Protein AF-A0A846ND91-F1 (afdb_monomer)

Sequence (205 aa):
MNRPYKSYRRNRNNRLLIVFLLQVLLISLSSFGYAQYSNTVTAVATLENAVEDMHITAYEVVYYNGDGTLAISIAADEKSVDIEDTHLFPGWELKLVMEIHNAGTAPLWLWSEIMHNGVPILETDLLTLFRIDYTDGLYNDPGPDEEWFTGDDDPFELSLQLFPNDHVYKLEHLIFDAQGFPELQGQSFTFQVIIHGSATTPGGP

Radius of gyration: 24.08 Å; Cα contacts (8 Å, |Δi|>4): 414; chains: 1; bounding box: 50×47×92 Å

Foldseek 3Di:
DDDDDPPPPPPPVVVVVCVVVVVVVVVVVCQVVLLVVQWFQWEWAWAAEPDLQKFFPDKDWQDWDDPPQWDWDQDPSRGIITTTDGRDTAFTKTKMKIKMWRQDQAWKQKDKFKFFPNHTDDLVCCCVPQVKNKDKFKAQACADVRHHPDPGGHGDPSVDTQHNGGMIMMIIMITRNCPPPCVNGNHYGYMYMYMYIDSDDPPDD

Mean predicted aligned error: 11.75 Å

Nearest PDB structures (foldseek):
  8weo-assembly2_D  TM=4.565E-01  e=2.581E+00  Vicugna pacos
  6e5g-assembly1_B  TM=4.206E-01  e=1.274E+00  Homo sapiens
  7li5-assembly1_A  TM=4.367E-01  e=1.709E+00  Homo sapiens
  7cmm-assembly3_C  TM=3.816E-01  e=1.923E+00  Homo sapiens
  6c68-assembly2_C  TM=2.273E-01  e=1.132E+00  Mus musculus

Structure (mmCIF, N/CA/C/O backbone):
data_AF-A0A846ND91-F1
#
_entry.id   AF-A0A846ND91-F1
#
loop_
_atom_site.group_PDB
_atom_site.id
_atom_site.type_symbol
_atom_site.label_atom_id
_atom_site.label_alt_id
_atom_site.label_comp_id
_atom_site.label_asym_id
_atom_site.label_entity_id
_atom_site.label_seq_id
_atom_site.pdbx_PDB_ins_code
_atom_site.Cartn_x
_atom_site.Cartn_y
_atom_site.Cartn_z
_atom_site.occupancy
_atom_site.B_iso_or_equiv
_atom_site.auth_seq_id
_atom_site.auth_comp_id
_atom_site.auth_asym_id
_atom_site.auth_atom_id
_atom_site.pdbx_PDB_model_num
ATOM 1 N N . MET A 1 1 ? -30.474 -28.637 72.714 1.00 44.16 1 MET A N 1
ATOM 2 C CA . MET A 1 1 ? -29.974 -29.123 71.406 1.00 44.16 1 MET A CA 1
ATOM 3 C C . MET A 1 1 ? -29.673 -27.914 70.529 1.00 44.16 1 MET A C 1
ATOM 5 O O . MET A 1 1 ? -30.602 -27.298 70.026 1.00 44.16 1 MET A O 1
ATOM 9 N N . ASN A 1 2 ? -28.398 -27.538 70.398 1.00 43.78 2 ASN A N 1
ATOM 10 C CA . ASN A 1 2 ? -27.969 -26.398 69.582 1.00 43.78 2 ASN A CA 1
ATOM 11 C C . ASN A 1 2 ? -27.749 -26.860 68.137 1.00 43.78 2 ASN A C 1
ATOM 13 O O . ASN A 1 2 ? -26.886 -27.699 67.885 1.00 43.78 2 ASN A O 1
ATOM 17 N N . ARG A 1 3 ? -28.535 -26.337 67.189 1.00 46.62 3 ARG A N 1
ATOM 18 C CA . ARG A 1 3 ? -28.295 -26.546 65.754 1.00 46.62 3 ARG A CA 1
ATOM 19 C C . ARG A 1 3 ? -27.175 -25.605 65.289 1.00 46.62 3 ARG A C 1
ATOM 21 O O . ARG A 1 3 ? -27.274 -24.408 65.556 1.00 46.62 3 ARG A O 1
ATOM 28 N N . PRO A 1 4 ? -26.139 -26.091 64.585 1.00 54.62 4 PRO A N 1
ATOM 29 C CA . PRO A 1 4 ? -25.109 -25.219 64.040 1.00 54.62 4 PRO A CA 1
ATOM 30 C C . PRO A 1 4 ? -25.668 -24.426 62.853 1.00 54.62 4 PRO A C 1
ATOM 32 O O . PRO A 1 4 ? -26.226 -24.987 61.908 1.00 54.62 4 PRO A O 1
ATOM 35 N N . TYR A 1 5 ? -25.516 -23.104 62.911 1.00 55.19 5 TYR A N 1
ATOM 36 C CA . TYR A 1 5 ? -25.858 -22.187 61.830 1.00 55.19 5 TYR A CA 1
ATOM 37 C C . TYR A 1 5 ? -24.835 -22.367 60.698 1.00 55.19 5 TYR A C 1
ATOM 39 O O . TYR A 1 5 ? -23.659 -22.033 60.855 1.00 55.19 5 TYR A O 1
ATOM 47 N N . LYS A 1 6 ? -25.252 -22.933 59.556 1.00 52.25 6 LYS A N 1
ATOM 48 C CA . LYS A 1 6 ? -24.416 -22.994 58.347 1.00 52.25 6 LYS A CA 1
ATOM 49 C C . LYS A 1 6 ? -24.219 -21.568 57.826 1.00 52.25 6 LYS A C 1
ATOM 51 O O . LYS A 1 6 ? -25.088 -21.016 57.158 1.00 52.25 6 LYS A O 1
ATOM 56 N N . SER A 1 7 ? -23.070 -20.979 58.142 1.00 51.84 7 SER A N 1
ATOM 57 C CA . SER A 1 7 ? -22.591 -19.746 57.521 1.00 51.84 7 SER A CA 1
ATOM 58 C C . SER A 1 7 ? -22.387 -19.993 56.026 1.00 51.84 7 SER A C 1
ATOM 60 O O . SER A 1 7 ? -21.447 -20.668 55.606 1.00 51.84 7 SER A O 1
ATOM 62 N N . TYR A 1 8 ? -23.309 -19.480 55.216 1.00 51.19 8 TYR A N 1
ATOM 63 C CA . TYR A 1 8 ? -23.160 -19.417 53.769 1.00 51.19 8 TYR A CA 1
ATOM 64 C C . TYR A 1 8 ? -22.050 -18.395 53.480 1.00 51.19 8 TYR A C 1
ATOM 66 O O . TYR A 1 8 ? -22.294 -17.186 53.474 1.00 51.19 8 TYR A O 1
ATOM 74 N N . ARG A 1 9 ? -20.808 -18.861 53.281 1.00 50.75 9 ARG A N 1
ATOM 75 C CA . ARG A 1 9 ? -19.727 -18.041 52.713 1.00 50.75 9 ARG A CA 1
ATOM 76 C C . ARG A 1 9 ? -20.177 -17.611 51.315 1.00 50.75 9 ARG A C 1
ATOM 78 O O . ARG A 1 9 ? -20.005 -18.331 50.340 1.00 50.75 9 ARG A O 1
ATOM 85 N N . ARG A 1 10 ? -20.829 -16.450 51.224 1.00 53.44 10 ARG A N 1
ATOM 86 C CA . ARG A 1 10 ? -21.158 -15.795 49.955 1.00 53.44 10 ARG A CA 1
ATOM 87 C C . ARG A 1 10 ? -19.851 -15.603 49.186 1.00 53.44 10 ARG A C 1
ATOM 89 O O . ARG A 1 10 ? -18.976 -14.881 49.659 1.00 53.44 10 ARG A O 1
ATOM 96 N N . ASN A 1 11 ? -19.741 -16.245 48.022 1.00 57.91 11 ASN A N 1
ATOM 97 C CA . ASN A 1 11 ? -18.617 -16.142 47.088 1.00 57.91 11 ASN A CA 1
ATOM 98 C C . ASN A 1 11 ? -18.445 -14.696 46.602 1.00 57.91 11 ASN A C 1
ATOM 100 O O . ASN A 1 11 ? -18.936 -14.306 45.543 1.00 57.91 11 ASN A O 1
ATOM 104 N N . ARG A 1 12 ? -17.760 -13.882 47.407 1.00 55.91 12 ARG A N 1
ATOM 105 C CA . ARG A 1 12 ? -17.391 -12.497 47.094 1.00 55.91 12 ARG A CA 1
ATOM 106 C C . ARG A 1 12 ? -16.521 -12.434 45.832 1.00 55.91 12 ARG A C 1
ATOM 108 O O . ARG A 1 12 ? -16.709 -11.531 45.025 1.00 55.91 12 ARG A O 1
ATOM 115 N N . ASN A 1 13 ? -15.678 -13.448 45.623 1.00 60.06 13 ASN A N 1
ATOM 116 C CA . ASN A 1 13 ? -14.808 -13.561 44.452 1.00 60.06 13 ASN A CA 1
ATOM 117 C C . ASN A 1 13 ? -15.600 -13.734 43.149 1.00 60.06 13 ASN A C 1
ATOM 119 O O . ASN A 1 13 ? -15.315 -13.032 42.189 1.00 60.06 13 ASN A O 1
ATOM 123 N N . ASN A 1 14 ? -16.655 -14.560 43.124 1.00 57.91 14 ASN A N 1
ATOM 124 C CA . ASN A 1 14 ? -17.474 -14.724 41.913 1.00 57.91 14 ASN A CA 1
ATOM 125 C C . ASN A 1 14 ? -18.198 -13.430 41.528 1.00 57.91 14 ASN A C 1
ATOM 127 O O . ASN A 1 14 ? -18.355 -13.148 40.349 1.00 57.91 14 ASN A O 1
ATOM 131 N N . ARG A 1 15 ? -18.627 -12.622 42.507 1.00 57.88 15 ARG A N 1
ATOM 132 C CA . ARG A 1 15 ? -19.272 -11.331 42.223 1.00 57.88 15 ARG A CA 1
ATOM 133 C C . ARG A 1 15 ? -18.298 -10.313 41.641 1.00 57.88 15 ARG A C 1
ATOM 135 O O . ARG A 1 15 ? -18.682 -9.595 40.733 1.00 57.88 15 ARG A O 1
ATOM 142 N N . LEU A 1 16 ? -17.061 -10.269 42.136 1.00 61.25 16 LEU A N 1
ATOM 143 C CA . LEU A 1 16 ? -16.018 -9.408 41.572 1.00 61.25 16 LEU A CA 1
ATOM 144 C C . LEU A 1 16 ? -15.671 -9.821 40.140 1.00 61.25 16 LEU A C 1
ATOM 146 O O . LEU A 1 16 ? -15.616 -8.973 39.261 1.00 61.25 16 LEU A O 1
ATOM 150 N N . LEU A 1 17 ? -15.525 -11.124 39.898 1.00 67.88 17 LEU A N 1
ATOM 151 C CA . LEU A 1 17 ? -15.205 -11.662 38.577 1.00 67.88 17 LEU A CA 1
ATOM 152 C C . LEU A 1 17 ? -16.330 -11.379 37.566 1.00 67.88 17 LEU A C 1
ATOM 154 O O . LEU A 1 17 ? -16.056 -10.962 36.448 1.00 67.88 17 LEU A O 1
ATOM 158 N N . ILE A 1 18 ? -17.595 -11.500 37.988 1.00 68.62 18 ILE A N 1
ATOM 159 C CA . ILE A 1 18 ? -18.752 -11.117 37.168 1.00 68.62 18 ILE A CA 1
ATOM 160 C C . ILE A 1 18 ? -18.752 -9.618 36.866 1.00 68.62 18 ILE A C 1
ATOM 162 O O . ILE A 1 18 ? -19.030 -9.261 35.735 1.00 68.62 18 ILE A O 1
ATOM 166 N N . VAL A 1 19 ? -18.431 -8.741 37.824 1.00 68.44 19 VAL A N 1
ATOM 167 C CA . VAL A 1 19 ? -18.396 -7.285 37.577 1.00 68.44 19 VAL A CA 1
ATOM 168 C C . VAL A 1 19 ? -17.330 -6.925 36.540 1.00 68.44 19 VAL A C 1
ATOM 170 O O . VAL A 1 19 ? -17.629 -6.186 35.609 1.00 68.44 19 VAL A O 1
ATOM 173 N N . PHE A 1 20 ? -16.129 -7.502 36.638 1.00 67.44 20 PHE A N 1
ATOM 174 C CA . PHE A 1 20 ? -15.078 -7.277 35.640 1.00 67.44 20 PHE A CA 1
ATOM 175 C C . PHE A 1 20 ? -15.447 -7.845 34.266 1.00 67.44 20 PHE A C 1
ATOM 177 O O . PHE A 1 20 ? -15.306 -7.146 33.266 1.00 67.44 20 PHE A O 1
ATOM 184 N N . LEU A 1 21 ? -15.976 -9.072 34.208 1.00 67.94 21 LEU A N 1
ATOM 185 C CA . LEU A 1 21 ? -16.412 -9.674 32.945 1.00 67.94 21 LEU A CA 1
ATOM 186 C C . LEU A 1 21 ? -17.573 -8.909 32.312 1.00 67.94 21 LEU A C 1
ATOM 188 O O . LEU A 1 21 ? -17.587 -8.759 31.100 1.00 67.94 21 LEU A O 1
ATOM 192 N N . LEU A 1 22 ? -18.523 -8.405 33.102 1.00 63.59 22 LEU A N 1
ATOM 193 C CA . LEU A 1 22 ? -19.650 -7.629 32.588 1.00 63.59 22 LEU A CA 1
ATOM 194 C C . LEU A 1 22 ? -19.173 -6.317 31.964 1.00 63.59 22 LEU A C 1
ATOM 196 O O . LEU A 1 22 ? -19.694 -5.925 30.930 1.00 63.59 22 LEU A O 1
ATOM 200 N N . GLN A 1 23 ? -18.181 -5.659 32.572 1.00 59.28 23 GLN A N 1
ATOM 201 C CA . GLN A 1 23 ? -17.590 -4.436 32.032 1.00 59.28 23 GLN A CA 1
ATOM 202 C C . GLN A 1 23 ? -16.904 -4.702 30.691 1.00 59.28 23 GLN A C 1
ATOM 204 O O . GLN A 1 23 ? -17.175 -3.996 29.728 1.00 59.28 23 GLN A O 1
ATOM 209 N N . VAL A 1 24 ? -16.065 -5.742 30.620 1.00 66.94 24 VAL A N 1
ATOM 210 C CA . VAL A 1 24 ? -15.383 -6.129 29.377 1.00 66.94 24 VAL A CA 1
ATOM 211 C C . VAL A 1 24 ? -16.410 -6.507 28.316 1.00 66.94 24 VAL A C 1
ATOM 213 O O . VAL A 1 24 ? -16.355 -5.978 27.218 1.00 66.94 24 VAL A O 1
ATOM 216 N N . LEU A 1 25 ? -17.408 -7.321 28.668 1.00 63.59 25 LEU A N 1
ATOM 217 C CA . LEU A 1 25 ? -18.466 -7.738 27.754 1.00 63.59 25 LEU A CA 1
ATOM 218 C C . LEU A 1 25 ? -19.303 -6.551 27.259 1.00 63.59 25 LEU A C 1
ATOM 220 O O . LEU A 1 25 ? -19.651 -6.518 26.089 1.00 63.59 25 LEU A O 1
ATOM 224 N N . LEU A 1 26 ? -19.614 -5.574 28.119 1.00 62.28 26 LEU A N 1
ATOM 225 C CA . LEU A 1 26 ? -20.334 -4.353 27.742 1.00 62.28 26 LEU A CA 1
ATOM 226 C C . LEU A 1 26 ? -19.491 -3.440 26.852 1.00 62.28 26 LEU A C 1
ATOM 228 O O . LEU A 1 26 ? -20.046 -2.853 25.932 1.00 62.28 26 LEU A O 1
ATOM 232 N N . ILE A 1 27 ? -18.178 -3.353 27.088 1.00 61.00 27 ILE A N 1
ATOM 233 C CA . ILE A 1 27 ? -17.251 -2.646 26.198 1.00 61.00 27 ILE A CA 1
ATOM 234 C C . ILE A 1 27 ? -17.239 -3.347 24.834 1.00 61.00 27 ILE A C 1
ATOM 236 O O . ILE A 1 27 ? -17.506 -2.695 23.833 1.00 61.00 27 ILE A O 1
ATOM 240 N N . SER A 1 28 ? -17.081 -4.673 24.788 1.00 51.62 28 SER A N 1
ATOM 241 C CA . SER A 1 28 ? -17.116 -5.453 23.543 1.00 51.62 28 SER A CA 1
ATOM 242 C C . SER A 1 28 ? -18.451 -5.327 22.800 1.00 51.62 28 SER A C 1
ATOM 244 O O . SER A 1 28 ? -18.464 -5.105 21.596 1.00 51.62 28 SER A O 1
ATOM 246 N N . LEU A 1 29 ? -19.584 -5.434 23.507 1.00 55.25 29 LEU A N 1
ATOM 247 C CA . LEU A 1 29 ? -20.926 -5.269 22.934 1.00 55.25 29 LEU A CA 1
ATOM 248 C C . LEU A 1 29 ? -21.185 -3.838 22.475 1.00 55.25 29 LEU A C 1
ATOM 250 O O . LEU A 1 29 ? -21.903 -3.654 21.499 1.00 55.25 29 LEU A O 1
ATOM 254 N N . SER A 1 30 ? -20.623 -2.836 23.156 1.00 50.19 30 SER A N 1
ATOM 255 C CA . SER A 1 30 ? -20.680 -1.460 22.676 1.00 50.19 30 SER A CA 1
ATOM 256 C C . SER A 1 30 ? -19.865 -1.320 21.395 1.00 50.19 30 SER A C 1
ATOM 258 O O . SER A 1 30 ? -20.418 -0.862 20.409 1.00 50.19 30 SER A O 1
ATOM 260 N N . SER A 1 31 ? -18.634 -1.833 21.335 1.00 48.81 31 SER A N 1
ATOM 261 C CA . SER A 1 31 ? -17.819 -1.816 20.115 1.00 48.81 31 SER A CA 1
ATOM 262 C C . SER A 1 31 ? -18.525 -2.503 18.936 1.00 48.81 31 SER A C 1
ATOM 264 O O . SER A 1 31 ? -18.602 -1.920 17.860 1.00 48.81 31 SER A O 1
ATOM 266 N N . PHE A 1 32 ? -19.144 -3.672 19.152 1.00 51.59 32 PHE A N 1
ATOM 267 C CA . PHE A 1 32 ? -19.947 -4.370 18.134 1.00 51.59 32 PHE A CA 1
ATOM 268 C C . PHE A 1 32 ? -21.233 -3.620 17.752 1.00 51.59 32 PHE A C 1
ATOM 270 O O . PHE A 1 32 ? -21.564 -3.501 16.577 1.00 51.59 32 PHE A O 1
ATOM 277 N N . GLY A 1 33 ? -21.974 -3.108 18.737 1.00 42.69 33 GLY A N 1
ATOM 278 C CA . GLY A 1 33 ? -23.212 -2.365 18.500 1.00 42.69 33 GLY A CA 1
ATOM 279 C C . GLY A 1 33 ? -22.979 -1.022 17.805 1.00 42.69 33 GLY A C 1
ATOM 280 O O . GLY A 1 33 ? -23.834 -0.584 17.039 1.00 42.69 33 GLY A O 1
ATOM 281 N N . TYR A 1 34 ? -21.826 -0.390 18.038 1.00 43.53 34 TYR A N 1
ATOM 282 C CA . TYR A 1 34 ? -21.421 0.854 17.386 1.00 43.53 34 TYR A CA 1
ATOM 283 C C . TYR A 1 34 ? -20.872 0.620 15.973 1.00 43.53 34 TYR A C 1
ATOM 285 O O . TYR A 1 34 ? -21.203 1.408 15.089 1.00 43.53 34 TYR A O 1
ATOM 293 N N . ALA A 1 35 ? -20.155 -0.483 15.720 1.00 43.44 35 ALA A N 1
ATOM 294 C CA . ALA A 1 35 ? -19.780 -0.891 14.361 1.00 43.44 35 ALA A CA 1
ATOM 295 C C . ALA A 1 35 ? -21.016 -1.096 13.459 1.00 43.44 35 ALA A C 1
ATOM 297 O O . ALA A 1 35 ? -21.001 -0.720 12.296 1.00 43.44 35 ALA A O 1
ATOM 298 N N . GLN A 1 36 ? -22.134 -1.579 14.019 1.00 45.72 36 GLN A N 1
ATOM 299 C CA . GLN A 1 36 ? -23.392 -1.772 13.285 1.00 45.72 36 GLN A CA 1
ATOM 300 C C . GLN A 1 36 ? -24.204 -0.473 13.044 1.00 45.72 36 GLN A C 1
ATOM 302 O O . GLN A 1 36 ? -25.195 -0.505 12.315 1.00 45.72 36 GLN A O 1
ATOM 307 N N . TYR A 1 37 ? -23.851 0.655 13.679 1.00 37.16 37 TYR A N 1
ATOM 308 C CA . TYR A 1 37 ? -24.643 1.903 13.644 1.00 37.16 37 TYR A CA 1
ATOM 309 C C . TYR A 1 37 ? -23.954 3.085 12.943 1.00 37.16 37 TYR A C 1
ATOM 311 O O . TYR A 1 37 ? -24.610 4.097 12.682 1.00 37.16 37 TYR A O 1
ATOM 319 N N . SER A 1 38 ? -22.661 2.975 12.633 1.00 36.06 38 SER A N 1
ATOM 320 C CA . SER A 1 38 ? -21.916 3.961 11.848 1.00 36.06 38 SER A CA 1
ATOM 321 C C . SER A 1 38 ? -21.938 3.550 10.378 1.00 36.06 38 SER A C 1
ATOM 323 O O . SER A 1 38 ? -21.155 2.708 9.953 1.00 36.06 38 SER A O 1
ATOM 325 N N . ASN A 1 39 ? -22.845 4.139 9.599 1.00 32.66 39 ASN A N 1
ATOM 326 C CA . ASN A 1 39 ? -22.891 3.926 8.157 1.00 32.66 39 ASN A CA 1
ATOM 327 C C . ASN A 1 39 ? -21.674 4.603 7.510 1.00 32.66 39 ASN A C 1
ATOM 329 O O . ASN A 1 39 ? -21.644 5.826 7.385 1.00 32.66 39 ASN A O 1
ATOM 333 N N . THR A 1 40 ? -20.719 3.779 7.086 1.00 33.06 40 THR A N 1
ATOM 334 C CA . THR A 1 40 ? -19.710 4.060 6.057 1.00 33.06 40 THR A CA 1
ATOM 335 C C . THR A 1 40 ? -18.613 5.064 6.416 1.00 33.06 40 THR A C 1
ATOM 337 O O . THR A 1 40 ? -18.721 6.253 6.123 1.00 33.06 40 THR A O 1
ATOM 340 N N . VAL A 1 41 ? -17.514 4.556 6.985 1.00 32.66 41 VAL A N 1
ATOM 341 C CA . VAL A 1 41 ? -16.198 5.199 6.857 1.00 32.66 41 VAL A CA 1
ATOM 342 C C . VAL A 1 41 ? -15.525 4.541 5.669 1.00 32.66 41 VAL A C 1
ATOM 344 O O . VAL A 1 41 ? -15.107 3.403 5.798 1.00 32.66 41 VAL A O 1
ATOM 347 N N . THR A 1 42 ? -15.502 5.224 4.526 1.00 34.50 42 THR A N 1
ATOM 348 C CA . THR A 1 42 ? -14.858 4.755 3.295 1.00 34.50 42 THR A CA 1
ATOM 349 C C . THR A 1 42 ? -13.404 5.192 3.320 1.00 34.50 42 THR A C 1
ATOM 351 O O . THR A 1 42 ? -13.170 6.397 3.259 1.00 34.50 42 THR A O 1
ATOM 354 N N . ALA A 1 43 ? -12.463 4.254 3.427 1.00 34.62 43 ALA A N 1
ATOM 355 C CA . ALA A 1 43 ? -11.065 4.491 3.077 1.00 34.62 43 ALA A CA 1
ATOM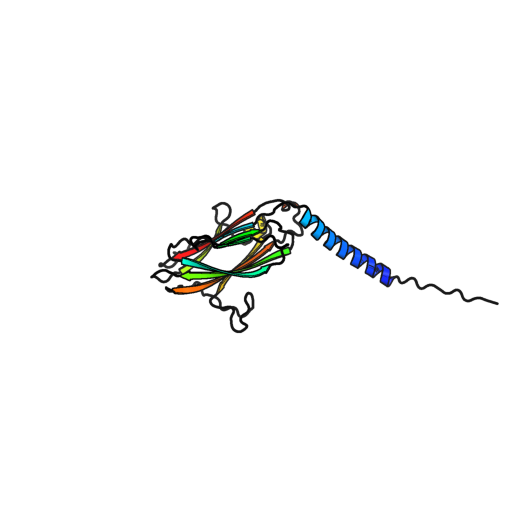 356 C C . ALA A 1 43 ? -10.916 4.184 1.593 1.00 34.62 43 ALA A C 1
ATOM 358 O O . ALA A 1 43 ? -11.188 3.059 1.207 1.00 34.62 43 ALA A O 1
ATOM 359 N N . VAL A 1 44 ? -10.536 5.170 0.782 1.00 41.16 44 VAL A N 1
ATOM 360 C CA . VAL A 1 44 ? -10.067 4.926 -0.588 1.00 41.16 44 VAL A CA 1
ATOM 361 C C . VAL A 1 44 ? -8.579 5.191 -0.573 1.00 41.16 44 VAL A C 1
ATOM 363 O O . VAL A 1 44 ? -8.198 6.295 -0.188 1.00 41.16 44 VAL A O 1
ATOM 366 N N . ALA A 1 45 ? -7.790 4.184 -0.936 1.00 39.50 45 ALA A N 1
ATOM 367 C CA . ALA A 1 45 ? -6.375 4.309 -1.250 1.00 39.50 45 ALA A CA 1
ATOM 368 C C . ALA A 1 45 ? -6.203 3.944 -2.720 1.00 39.50 45 ALA A C 1
ATOM 370 O O . ALA A 1 45 ? -6.608 2.857 -3.117 1.00 39.50 45 ALA A O 1
ATOM 371 N N . THR A 1 46 ? -5.643 4.863 -3.501 1.00 45.34 46 THR A N 1
ATOM 372 C CA . THR A 1 46 ? -5.222 4.612 -4.881 1.00 45.34 46 THR A CA 1
ATOM 373 C C . THR A 1 46 ? -3.710 4.716 -4.896 1.00 45.34 46 THR A C 1
ATOM 375 O O . THR A 1 46 ? -3.162 5.741 -4.477 1.00 45.34 46 THR A O 1
ATOM 378 N N . LEU A 1 47 ? -3.038 3.665 -5.353 1.00 44.19 47 LEU A N 1
ATOM 379 C CA . LEU A 1 47 ? -1.642 3.779 -5.748 1.00 44.19 47 LEU A CA 1
ATOM 380 C C . LEU A 1 47 ? -1.592 4.123 -7.219 1.00 44.19 47 LEU A C 1
ATOM 382 O O . LEU A 1 47 ? -2.282 3.493 -7.994 1.00 44.19 47 LEU A O 1
ATOM 386 N N . GLU A 1 48 ? -0.848 5.144 -7.612 1.00 47.28 48 GLU A N 1
ATOM 387 C CA . GLU A 1 48 ? -0.695 5.487 -9.024 1.00 47.28 48 GLU A CA 1
ATOM 388 C C . GLU A 1 48 ? 0.767 5.389 -9.399 1.00 47.28 48 GLU A C 1
ATOM 390 O O . GLU A 1 48 ? 1.643 5.818 -8.644 1.00 47.28 48 GLU A O 1
ATOM 395 N N . ASN A 1 49 ? 1.014 4.850 -10.588 1.00 42.97 49 ASN A N 1
ATOM 396 C CA . ASN A 1 49 ? 2.333 4.857 -11.169 1.00 42.97 49 ASN A CA 1
ATOM 397 C C . ASN A 1 49 ? 2.524 6.028 -12.132 1.00 42.97 49 ASN A C 1
ATOM 399 O O . ASN A 1 49 ? 1.864 6.107 -13.170 1.00 42.97 49 ASN A O 1
ATOM 403 N N . ALA A 1 50 ? 3.463 6.920 -11.820 1.00 50.66 50 ALA A N 1
ATOM 404 C CA . ALA A 1 50 ? 3.775 8.063 -12.680 1.00 50.66 50 ALA A CA 1
ATOM 405 C C . ALA A 1 50 ? 4.518 7.674 -13.978 1.00 50.66 50 ALA A C 1
ATOM 407 O O . ALA A 1 50 ? 4.654 8.506 -14.879 1.00 50.66 50 ALA A O 1
ATOM 408 N N . VAL A 1 51 ? 5.003 6.431 -14.092 1.00 58.12 51 VAL A N 1
ATOM 409 C CA . VAL A 1 51 ? 5.719 5.923 -15.270 1.00 58.12 51 VAL A CA 1
ATOM 410 C C . VAL A 1 51 ? 4.845 4.912 -15.998 1.00 58.12 51 VAL A C 1
ATOM 412 O O . VAL A 1 51 ? 4.320 3.987 -15.389 1.00 58.12 51 VAL A O 1
ATOM 415 N N . GLU A 1 52 ? 4.706 5.057 -17.321 1.00 59.88 52 GLU A N 1
ATOM 416 C CA . GLU A 1 52 ? 3.882 4.148 -18.139 1.00 59.88 52 GLU A CA 1
ATOM 417 C C . GLU A 1 52 ? 4.317 2.679 -18.080 1.00 59.88 52 GLU A C 1
ATOM 419 O O . GLU A 1 52 ? 3.514 1.808 -18.395 1.00 59.88 52 GLU A O 1
ATOM 424 N N . ASP A 1 53 ? 5.547 2.438 -17.642 1.00 76.50 53 ASP A N 1
ATOM 425 C CA . ASP A 1 53 ? 6.254 1.168 -17.715 1.00 76.50 53 ASP A CA 1
ATOM 426 C C . ASP A 1 53 ? 6.258 0.376 -16.395 1.00 76.50 53 ASP A C 1
ATOM 428 O O . ASP A 1 53 ? 6.924 -0.652 -16.294 1.00 76.50 53 ASP A O 1
ATOM 432 N N . MET A 1 54 ? 5.557 0.836 -15.361 1.00 83.12 54 MET A N 1
ATOM 433 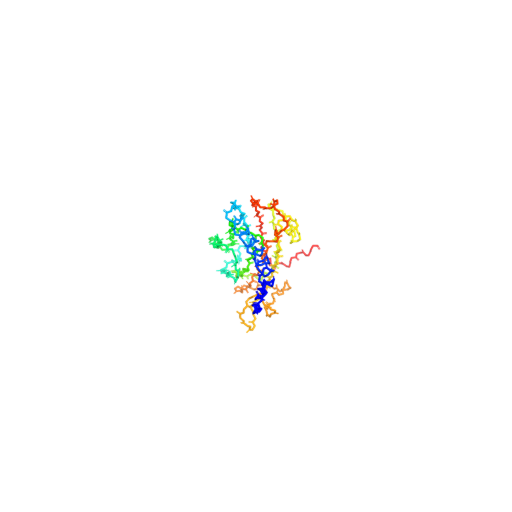C CA . MET A 1 54 ? 5.450 0.102 -14.102 1.00 83.12 54 MET A CA 1
ATOM 434 C C . MET A 1 54 ? 4.010 -0.318 -13.827 1.00 83.12 54 MET A C 1
ATOM 436 O O . MET A 1 54 ? 3.075 0.466 -13.994 1.00 83.12 54 MET A O 1
ATOM 440 N N . HIS A 1 55 ? 3.866 -1.555 -13.363 1.00 85.19 55 HIS A N 1
ATOM 441 C CA . HIS A 1 55 ? 2.590 -2.236 -13.190 1.00 85.19 55 HIS A CA 1
ATOM 442 C C . HIS A 1 55 ? 2.482 -2.811 -11.782 1.00 85.19 55 HIS A C 1
ATOM 444 O O . HIS A 1 55 ? 3.460 -3.328 -11.248 1.00 85.19 55 HIS A O 1
ATOM 450 N N . ILE A 1 56 ? 1.287 -2.766 -11.208 1.00 86.44 56 ILE A N 1
ATOM 451 C CA . ILE A 1 56 ? 0.905 -3.510 -10.018 1.00 86.44 56 ILE A CA 1
ATOM 452 C C . ILE A 1 56 ? 0.250 -4.804 -10.492 1.00 86.44 56 ILE A C 1
ATOM 454 O O . ILE A 1 56 ? -0.874 -4.810 -10.991 1.00 86.44 56 ILE A O 1
ATOM 458 N N . THR A 1 57 ? 0.986 -5.901 -10.386 1.00 90.38 57 THR A N 1
ATOM 459 C CA . THR A 1 57 ? 0.644 -7.188 -11.011 1.00 90.38 57 THR A CA 1
ATOM 460 C C . THR A 1 57 ? -0.119 -8.117 -10.075 1.00 90.38 57 THR A C 1
ATOM 462 O O . THR A 1 57 ? -0.869 -8.981 -10.535 1.00 90.38 57 THR A O 1
ATOM 465 N N . ALA A 1 58 ? 0.043 -7.942 -8.765 1.00 91.88 58 ALA A N 1
ATOM 466 C CA . ALA A 1 58 ? -0.615 -8.751 -7.750 1.00 91.88 58 ALA A CA 1
ATOM 467 C C . ALA A 1 58 ? -0.782 -7.986 -6.432 1.00 91.88 58 ALA A C 1
ATOM 469 O O . ALA A 1 58 ? -0.078 -7.011 -6.166 1.00 91.88 58 ALA A O 1
ATOM 470 N N . TYR A 1 59 ? -1.698 -8.468 -5.591 1.00 92.25 59 TYR A N 1
ATOM 471 C CA . TYR A 1 59 ? -1.808 -8.059 -4.195 1.00 92.25 59 TYR A CA 1
ATOM 472 C C . TYR A 1 59 ? -2.174 -9.246 -3.300 1.00 92.25 59 TYR A C 1
ATOM 474 O O . TYR A 1 59 ? -2.824 -10.197 -3.740 1.00 92.25 59 TYR A O 1
ATOM 482 N N . GLU A 1 60 ? -1.806 -9.151 -2.027 1.00 94.19 60 GLU A N 1
ATOM 483 C CA . GLU A 1 60 ? -2.148 -10.107 -0.980 1.00 94.19 60 GLU A CA 1
ATOM 484 C C . GLU A 1 60 ? -2.549 -9.375 0.304 1.00 94.19 60 GLU A C 1
ATOM 486 O O . GLU A 1 60 ? -1.801 -8.559 0.839 1.00 94.19 60 GLU A O 1
ATOM 491 N N . VAL A 1 61 ? -3.734 -9.694 0.830 1.00 94.62 61 VAL A N 1
ATOM 492 C CA . VAL A 1 61 ? -4.159 -9.240 2.160 1.00 94.62 61 VAL A CA 1
ATOM 493 C C . VAL A 1 61 ? -3.615 -10.218 3.195 1.00 94.62 61 VAL A C 1
ATOM 495 O O . VAL A 1 61 ? -4.218 -11.263 3.438 1.00 94.62 61 VAL A O 1
AT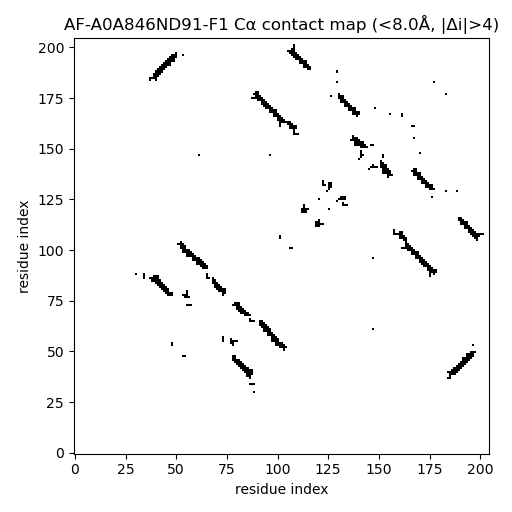OM 498 N N . VAL A 1 62 ? -2.487 -9.869 3.810 1.00 96.00 62 VAL A N 1
ATOM 499 C CA . VAL A 1 62 ? -1.820 -10.700 4.828 1.00 96.00 62 VAL A CA 1
ATOM 500 C C . VAL A 1 62 ? -2.633 -10.727 6.118 1.00 96.00 62 VAL A C 1
ATOM 502 O O . VAL A 1 62 ? -2.769 -11.760 6.774 1.00 96.00 62 VAL A O 1
ATOM 505 N N . TYR A 1 63 ? -3.211 -9.584 6.488 1.00 95.31 63 TYR A N 1
ATOM 506 C CA . TYR A 1 63 ? -4.062 -9.484 7.662 1.00 95.31 63 TYR A CA 1
ATOM 507 C C . TYR A 1 63 ? -5.143 -8.431 7.471 1.00 95.31 63 TYR A C 1
ATOM 509 O O . TYR A 1 63 ? -4.898 -7.341 6.961 1.00 95.31 63 TYR A O 1
ATOM 517 N N . TYR A 1 64 ? -6.342 -8.759 7.933 1.00 94.31 64 TYR A N 1
ATOM 518 C CA . TYR A 1 64 ? -7.476 -7.855 7.970 1.00 94.31 64 TYR A CA 1
ATOM 519 C C . TYR A 1 64 ? -8.423 -8.296 9.080 1.00 94.31 64 TYR A C 1
ATOM 521 O O . TYR A 1 64 ? -8.784 -9.474 9.161 1.00 94.31 64 TYR A O 1
ATOM 529 N N . ASN A 1 65 ? -8.823 -7.364 9.943 1.00 91.75 65 ASN A N 1
ATOM 530 C CA . ASN A 1 65 ? -9.730 -7.649 11.057 1.00 91.75 65 ASN A CA 1
ATOM 531 C C . ASN A 1 65 ? -11.110 -6.991 10.917 1.00 91.75 65 ASN A C 1
ATOM 533 O O . ASN A 1 65 ? -11.887 -7.023 11.875 1.00 91.75 65 ASN A O 1
ATOM 537 N N . GLY A 1 66 ? -11.416 -6.405 9.756 1.00 85.00 66 GLY A N 1
ATOM 538 C CA . GLY A 1 66 ? -12.711 -5.787 9.510 1.00 85.00 66 GLY A CA 1
ATOM 539 C C . GLY A 1 66 ? -13.855 -6.796 9.347 1.00 85.00 66 GLY A C 1
ATOM 540 O O . GLY A 1 66 ? -13.681 -8.010 9.468 1.00 85.00 66 GLY A O 1
ATOM 541 N N . ASP A 1 67 ? -15.064 -6.301 9.091 1.00 77.88 67 ASP A N 1
ATOM 542 C CA . ASP A 1 67 ? -16.290 -7.114 9.096 1.00 77.88 67 ASP A CA 1
ATOM 543 C C . ASP A 1 67 ? -16.576 -7.844 7.767 1.00 77.88 67 ASP A C 1
ATOM 545 O O . ASP A 1 67 ? -17.634 -8.457 7.597 1.00 77.88 67 ASP A O 1
ATOM 549 N N . GLY A 1 68 ? -15.606 -7.833 6.849 1.00 71.75 68 GLY A N 1
ATOM 550 C CA . GLY A 1 68 ? -15.668 -8.531 5.567 1.00 71.75 68 GLY A CA 1
ATOM 551 C C . GLY A 1 68 ? -16.217 -7.687 4.419 1.00 71.75 68 GLY A C 1
ATOM 552 O O . GLY A 1 68 ? -16.482 -8.248 3.356 1.00 71.75 68 GLY A O 1
ATOM 553 N N . THR A 1 69 ? -16.385 -6.370 4.600 1.00 79.69 69 THR A N 1
ATOM 554 C CA . THR A 1 69 ? -16.761 -5.450 3.511 1.00 79.69 69 THR A CA 1
ATOM 555 C C . THR A 1 69 ? -15.596 -4.892 2.705 1.00 79.69 69 THR A C 1
ATOM 557 O O . THR A 1 69 ? -15.835 -4.115 1.786 1.00 79.69 69 THR A O 1
ATOM 560 N N . LEU A 1 70 ? -14.363 -5.300 3.007 1.00 87.44 70 LEU A N 1
ATOM 561 C CA . LEU A 1 70 ? -13.184 -4.909 2.244 1.00 87.44 70 LEU A CA 1
ATOM 562 C C . LEU A 1 70 ? -13.315 -5.323 0.772 1.00 87.44 70 LEU A C 1
ATOM 564 O O . LEU A 1 70 ? -13.291 -6.508 0.431 1.00 87.44 70 LEU A O 1
ATOM 568 N N . ALA A 1 71 ? -13.424 -4.328 -0.096 1.00 89.19 71 ALA A N 1
ATOM 569 C CA . ALA A 1 71 ? -13.287 -4.456 -1.530 1.00 89.19 71 ALA A CA 1
ATOM 570 C C . ALA A 1 71 ? -11.878 -4.003 -1.920 1.00 89.19 71 ALA A C 1
ATOM 572 O O . ALA A 1 71 ? -11.465 -2.892 -1.608 1.00 89.19 71 ALA A O 1
ATOM 573 N N . ILE A 1 72 ? -11.135 -4.875 -2.597 1.00 88.88 72 ILE A N 1
ATOM 574 C CA . ILE A 1 72 ? -9.846 -4.530 -3.198 1.00 88.88 72 ILE A CA 1
ATOM 575 C C . ILE A 1 72 ? -9.884 -4.955 -4.654 1.00 88.88 72 ILE A C 1
ATOM 577 O O . ILE A 1 72 ? -10.344 -6.056 -4.973 1.00 88.88 72 ILE A O 1
ATOM 581 N N . SER A 1 73 ? -9.398 -4.090 -5.534 1.00 87.62 73 SER A N 1
ATOM 582 C CA . SER A 1 73 ? -9.258 -4.399 -6.951 1.00 87.62 73 SER A CA 1
ATOM 583 C C . SER A 1 73 ? -8.056 -3.699 -7.557 1.00 87.62 73 SER A C 1
ATOM 585 O O . SER A 1 73 ? -7.825 -2.525 -7.287 1.00 87.62 73 SER A O 1
ATOM 587 N N . ILE A 1 74 ? -7.346 -4.405 -8.435 1.00 83.31 74 ILE A N 1
ATOM 588 C CA . ILE A 1 74 ? -6.385 -3.793 -9.354 1.00 83.31 74 ILE A CA 1
ATOM 589 C C . ILE A 1 74 ? -7.178 -3.178 -10.516 1.00 83.31 74 ILE A C 1
ATOM 591 O O . ILE A 1 74 ? -8.070 -3.829 -11.074 1.00 83.31 74 ILE A O 1
ATOM 595 N N . ALA A 1 75 ? -6.875 -1.935 -10.879 1.00 80.94 75 ALA A N 1
ATOM 596 C CA . ALA A 1 75 ? -7.459 -1.283 -12.041 1.00 80.94 75 ALA A CA 1
ATOM 597 C C . ALA A 1 75 ? -7.056 -1.982 -13.346 1.00 80.94 75 ALA A C 1
ATOM 599 O O . ALA A 1 75 ? -6.035 -2.656 -13.445 1.00 80.94 75 ALA A O 1
ATOM 600 N N . ALA A 1 76 ? -7.870 -1.815 -14.390 1.00 82.00 76 ALA A N 1
ATOM 601 C CA . ALA A 1 76 ? -7.674 -2.517 -15.660 1.00 82.00 76 ALA A CA 1
ATOM 602 C C . ALA A 1 76 ? -6.375 -2.141 -16.399 1.00 82.00 76 ALA A C 1
ATOM 604 O O . ALA A 1 76 ? -5.964 -2.867 -17.301 1.00 82.00 76 ALA A O 1
ATOM 605 N N . ASP A 1 77 ? -5.771 -1.002 -16.065 1.00 80.25 77 ASP A N 1
ATOM 606 C CA . ASP A 1 77 ? -4.475 -0.571 -16.586 1.00 80.25 77 ASP A CA 1
ATOM 607 C C . ASP A 1 77 ? -3.292 -1.047 -15.730 1.00 80.25 77 ASP A C 1
ATOM 609 O O . ASP A 1 77 ? -2.155 -0.743 -16.076 1.00 80.25 77 ASP A O 1
ATOM 613 N N . GLU A 1 78 ? -3.560 -1.787 -14.646 1.00 82.56 78 GLU A N 1
ATOM 614 C CA . GLU A 1 78 ? -2.580 -2.283 -13.676 1.00 82.56 78 GLU A CA 1
ATOM 615 C C . GLU A 1 78 ? -1.757 -1.164 -13.030 1.00 82.56 78 GLU A C 1
ATOM 617 O O . GLU A 1 78 ? -0.680 -1.410 -12.504 1.00 82.56 78 GLU A O 1
ATOM 622 N N . LYS A 1 79 ? -2.233 0.085 -13.051 1.00 79.00 79 LYS A N 1
ATOM 623 C CA . LYS A 1 79 ? -1.498 1.209 -12.451 1.00 79.00 79 LYS A CA 1
ATOM 624 C C . LYS A 1 79 ? -1.962 1.553 -11.059 1.00 79.00 79 LYS A C 1
ATOM 626 O O . LYS A 1 79 ? -1.241 2.275 -10.375 1.00 79.00 79 LYS A O 1
ATOM 631 N N . SER A 1 80 ? -3.123 1.038 -10.664 1.00 80.44 80 SER A N 1
ATOM 632 C CA . SER A 1 80 ? -3.664 1.255 -9.340 1.00 80.44 80 SER A CA 1
ATOM 633 C C . SER A 1 80 ? -4.265 0.032 -8.690 1.00 80.44 80 SER A C 1
ATOM 635 O O . SER A 1 80 ? -4.776 -0.877 -9.341 1.00 80.44 80 SER A O 1
ATOM 637 N N . VAL A 1 81 ? -4.194 0.049 -7.364 1.00 84.62 81 VAL A N 1
ATOM 638 C CA . VAL A 1 81 ? -4.998 -0.782 -6.480 1.00 84.62 81 VAL A CA 1
ATOM 639 C C . VAL A 1 81 ? -5.931 0.160 -5.756 1.00 84.62 81 VAL A C 1
ATOM 641 O O . VAL A 1 81 ? -5.460 1.091 -5.108 1.00 84.62 81 VAL A O 1
ATOM 644 N N . ASP A 1 82 ? -7.226 -0.088 -5.894 1.00 86.75 82 ASP A N 1
ATOM 645 C CA . ASP A 1 82 ? -8.258 0.600 -5.137 1.00 86.75 82 ASP A CA 1
ATOM 646 C C . ASP A 1 82 ? -8.657 -0.285 -3.962 1.00 86.75 82 ASP A C 1
ATOM 648 O O . ASP A 1 82 ? -9.061 -1.439 -4.137 1.00 86.75 82 ASP A O 1
ATOM 652 N N . ILE A 1 83 ? -8.521 0.268 -2.762 1.00 87.00 83 ILE A N 1
ATOM 653 C CA . ILE A 1 83 ? -8.965 -0.339 -1.509 1.00 87.00 83 ILE A CA 1
ATOM 654 C C . ILE A 1 83 ? -10.177 0.452 -1.054 1.00 87.00 83 ILE A C 1
ATOM 656 O O . ILE A 1 83 ? -10.065 1.660 -0.898 1.00 87.00 83 ILE A O 1
ATOM 660 N N . GLU A 1 84 ? -11.303 -0.213 -0.834 1.00 88.31 84 GLU A N 1
ATOM 661 C CA . GLU A 1 84 ? -12.510 0.366 -0.262 1.00 88.31 84 GLU A CA 1
ATOM 662 C C . GLU A 1 84 ? -12.982 -0.498 0.907 1.00 88.31 84 GLU A C 1
ATOM 664 O O . GLU A 1 84 ? -13.298 -1.674 0.748 1.00 88.31 84 GLU A O 1
ATOM 669 N N . ASP A 1 85 ? -13.066 0.085 2.096 1.00 87.19 85 ASP A N 1
ATOM 670 C CA . ASP A 1 85 ? -13.776 -0.523 3.219 1.00 87.19 85 ASP A CA 1
ATOM 671 C C . ASP A 1 85 ? -14.766 0.488 3.763 1.00 87.19 85 ASP A C 1
ATOM 673 O O . ASP A 1 85 ? -14.410 1.649 3.896 1.00 87.19 85 ASP A O 1
ATOM 677 N N . THR A 1 86 ? -15.988 0.054 4.062 1.00 83.25 86 THR A N 1
ATOM 678 C CA . THR A 1 86 ? -17.064 0.887 4.595 1.00 83.25 86 THR A CA 1
ATOM 679 C C . THR A 1 86 ? -17.242 0.763 6.111 1.00 83.25 86 THR A C 1
ATOM 681 O O . THR A 1 86 ? -17.995 1.536 6.701 1.00 83.25 86 THR A O 1
ATOM 684 N N . HIS A 1 87 ? -16.578 -0.169 6.792 1.00 79.19 87 HIS A N 1
ATOM 685 C CA . HIS A 1 87 ? -16.796 -0.391 8.227 1.00 79.19 87 HIS A CA 1
ATOM 686 C C . HIS A 1 87 ? -15.512 -0.280 9.044 1.00 79.19 87 HIS A C 1
ATOM 688 O O . HIS A 1 87 ? -15.057 -1.236 9.674 1.00 79.19 87 HIS A O 1
ATOM 694 N N . LEU A 1 88 ? -14.962 0.933 9.111 1.00 80.62 88 LEU A N 1
ATOM 695 C CA . LEU A 1 88 ? -13.864 1.219 10.031 1.00 80.62 88 LEU A CA 1
ATOM 696 C C . LEU A 1 88 ? -14.381 1.405 11.460 1.00 80.62 88 LEU A C 1
ATOM 698 O O . LEU A 1 88 ? -15.290 2.193 11.734 1.00 80.62 88 LEU A O 1
ATOM 702 N N . PHE A 1 89 ? -13.757 0.698 12.393 1.00 84.00 89 PHE A N 1
ATOM 703 C CA . PHE A 1 89 ? -13.983 0.813 13.831 1.00 84.00 89 PHE A CA 1
ATOM 704 C C . PHE A 1 89 ? -12.643 1.029 14.545 1.00 84.00 89 PHE A C 1
ATOM 706 O O . PHE A 1 89 ? -11.607 0.654 14.003 1.00 84.00 89 PHE A O 1
ATOM 713 N N . PRO A 1 90 ? -12.615 1.611 15.757 1.00 87.62 90 PRO A N 1
ATOM 714 C CA . PRO A 1 90 ? -11.374 1.738 16.516 1.00 87.62 90 PRO A CA 1
ATOM 715 C C . PRO A 1 90 ? -10.637 0.398 16.672 1.00 87.62 90 PRO A C 1
ATOM 717 O O . PRO A 1 90 ? -11.186 -0.549 17.238 1.00 87.62 90 PRO A O 1
ATOM 720 N N . GLY A 1 91 ? -9.401 0.332 16.181 1.00 87.44 91 GLY A N 1
ATOM 721 C CA . GLY A 1 91 ? -8.595 -0.888 16.110 1.00 87.44 91 GLY A CA 1
ATOM 722 C C . GLY A 1 91 ? -8.750 -1.686 14.812 1.00 87.44 91 GLY A C 1
ATOM 723 O O . GLY A 1 91 ? -8.205 -2.785 14.729 1.00 87.44 91 GLY A O 1
ATOM 724 N N . TRP A 1 92 ? -9.480 -1.170 13.819 1.00 91.12 92 TRP A N 1
ATOM 725 C CA . TRP A 1 92 ? -9.453 -1.699 12.457 1.00 91.12 92 TRP A CA 1
ATOM 726 C C . TRP A 1 92 ? -8.017 -1.682 11.939 1.00 91.12 92 TRP A C 1
ATOM 728 O O . TRP A 1 92 ? -7.302 -0.702 12.146 1.00 91.12 92 TRP A O 1
ATOM 738 N N . GLU A 1 93 ? -7.599 -2.766 11.302 1.00 93.69 93 GLU A N 1
ATOM 739 C CA . GLU A 1 93 ? -6.233 -2.973 10.847 1.00 93.69 93 GLU A CA 1
ATOM 740 C C . GLU A 1 93 ? -6.219 -3.735 9.520 1.00 93.69 93 GLU A C 1
ATOM 742 O O . GLU A 1 93 ? -6.930 -4.733 9.351 1.00 93.69 93 GLU A O 1
ATOM 747 N N . LEU A 1 94 ? -5.373 -3.270 8.602 1.00 93.31 94 LEU A N 1
ATOM 748 C CA . LEU A 1 94 ? -5.120 -3.874 7.300 1.00 93.31 94 LEU A CA 1
ATOM 749 C C . LEU A 1 94 ? -3.614 -3.955 7.060 1.00 93.31 94 LEU A C 1
ATOM 751 O O . LEU A 1 94 ? -2.913 -2.952 7.178 1.00 93.31 94 LEU A O 1
ATOM 755 N N . LYS A 1 95 ? -3.143 -5.142 6.683 1.00 95.88 95 LYS A N 1
ATOM 756 C CA . LYS A 1 95 ? -1.802 -5.394 6.160 1.00 95.88 95 LYS A CA 1
ATOM 757 C C . LYS A 1 95 ? -1.921 -5.927 4.743 1.00 95.88 95 LYS A C 1
ATOM 759 O O . LYS A 1 95 ? -2.540 -6.973 4.526 1.00 95.88 95 LYS A O 1
ATOM 764 N N . LEU A 1 96 ? -1.340 -5.204 3.801 1.00 94.12 96 LEU A N 1
ATOM 765 C CA . LEU A 1 96 ? -1.418 -5.481 2.376 1.00 94.12 96 LEU A CA 1
ATOM 766 C C . LEU A 1 96 ? -0.011 -5.553 1.789 1.00 94.12 96 LEU A C 1
ATOM 768 O O . LEU A 1 96 ? 0.836 -4.718 2.091 1.00 94.12 96 LEU A O 1
ATOM 772 N N . VAL A 1 97 ? 0.207 -6.532 0.922 1.00 95.19 97 VAL A N 1
ATOM 773 C CA . VAL A 1 97 ? 1.393 -6.639 0.073 1.00 95.19 97 VAL A CA 1
ATOM 774 C C . VAL A 1 97 ? 0.958 -6.424 -1.364 1.00 95.19 97 VAL A C 1
ATOM 776 O O . VAL A 1 97 ? -0.079 -6.940 -1.780 1.00 95.19 97 VAL A O 1
ATOM 779 N N . MET A 1 98 ? 1.739 -5.676 -2.131 1.00 92.75 98 MET A N 1
ATOM 780 C CA . MET A 1 98 ? 1.522 -5.468 -3.560 1.00 92.75 98 MET A CA 1
ATOM 781 C C . MET A 1 98 ? 2.803 -5.742 -4.324 1.00 92.75 98 MET A C 1
ATOM 783 O O . MET A 1 98 ? 3.866 -5.282 -3.924 1.00 92.75 98 MET A O 1
ATOM 787 N N . GLU A 1 99 ? 2.700 -6.455 -5.438 1.00 93.69 99 GLU A N 1
ATOM 788 C CA . GLU A 1 99 ? 3.824 -6.691 -6.340 1.00 93.69 99 GLU A CA 1
ATOM 789 C C . GLU A 1 99 ? 3.878 -5.583 -7.394 1.00 93.69 99 GLU A C 1
ATOM 791 O O . GLU A 1 99 ? 2.898 -5.338 -8.100 1.00 93.69 99 GLU A O 1
ATOM 796 N N . ILE A 1 100 ? 5.029 -4.926 -7.505 1.00 89.50 100 ILE A N 1
ATOM 797 C CA . ILE A 1 100 ? 5.319 -3.879 -8.481 1.00 89.50 100 ILE A CA 1
ATOM 798 C C . ILE A 1 100 ? 6.342 -4.424 -9.468 1.00 89.50 100 ILE A C 1
ATOM 800 O O . ILE A 1 100 ? 7.463 -4.763 -9.095 1.00 89.50 100 ILE A O 1
ATOM 804 N N . HIS A 1 101 ? 5.969 -4.456 -10.738 1.00 91.62 101 HIS A N 1
ATOM 805 C CA . HIS A 1 101 ? 6.781 -4.942 -11.841 1.00 91.62 101 HIS A CA 1
ATOM 806 C C . HIS A 1 101 ? 7.242 -3.779 -12.726 1.00 91.62 101 HIS A C 1
ATOM 808 O O . HIS A 1 101 ? 6.425 -2.983 -13.196 1.00 91.62 101 HIS A O 1
ATOM 814 N N . ASN A 1 102 ? 8.545 -3.703 -13.009 1.00 90.69 102 ASN A N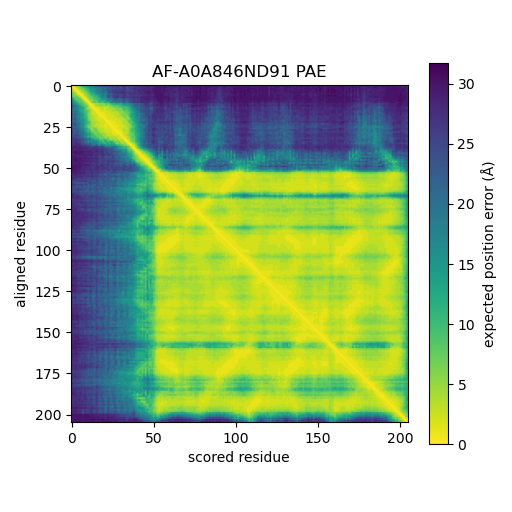 1
ATOM 815 C CA . ASN A 1 102 ? 9.075 -2.799 -14.031 1.00 90.69 102 ASN A CA 1
ATOM 816 C C . ASN A 1 102 ? 8.996 -3.466 -15.413 1.00 90.69 102 ASN A C 1
ATOM 818 O O . ASN A 1 102 ? 9.944 -4.111 -15.860 1.00 90.69 102 ASN A O 1
ATOM 822 N N . ALA A 1 103 ? 7.884 -3.265 -16.115 1.00 89.25 103 ALA A N 1
ATOM 823 C CA . ALA A 1 103 ? 7.675 -3.734 -17.485 1.00 89.25 103 ALA A CA 1
ATOM 824 C C . ALA A 1 103 ? 8.421 -2.899 -18.548 1.00 89.25 103 ALA A C 1
ATOM 826 O O . ALA A 1 103 ? 8.309 -3.163 -19.749 1.00 89.25 103 ALA A O 1
ATOM 827 N N . GLY A 1 104 ? 9.166 -1.877 -18.124 1.00 88.19 104 GLY A N 1
ATOM 828 C CA . GLY A 1 104 ? 9.895 -0.974 -18.997 1.00 88.19 104 GLY A CA 1
ATOM 829 C C . GLY A 1 104 ? 11.167 -1.552 -19.582 1.00 88.19 104 GLY A C 1
ATOM 830 O O . GLY A 1 104 ? 11.494 -2.731 -19.481 1.00 88.19 104 GLY A O 1
ATOM 831 N N . THR A 1 105 ? 11.937 -0.663 -20.203 1.00 90.44 105 THR A N 1
ATOM 832 C CA . THR A 1 105 ? 13.247 -1.001 -20.791 1.00 90.44 105 THR A CA 1
ATOM 833 C C . THR A 1 105 ? 14.424 -0.337 -20.080 1.00 90.44 105 THR A C 1
ATOM 835 O O . THR A 1 105 ? 15.576 -0.586 -20.442 1.00 90.44 105 THR A O 1
ATOM 838 N N . ALA A 1 106 ? 14.159 0.485 -19.061 1.00 88.75 106 ALA A N 1
ATOM 839 C CA . ALA A 1 106 ? 15.171 1.181 -18.274 1.00 88.75 106 ALA A CA 1
ATOM 840 C C . ALA A 1 106 ? 15.032 0.868 -16.772 1.00 88.75 106 ALA A C 1
ATOM 842 O O . ALA A 1 106 ? 13.915 0.658 -16.299 1.00 88.75 106 ALA A O 1
ATOM 843 N N . PRO A 1 107 ? 16.141 0.855 -16.008 1.00 90.88 107 PRO A N 1
ATOM 844 C CA . PRO A 1 107 ? 16.080 0.756 -14.554 1.00 90.88 107 PRO A CA 1
ATOM 845 C C . PRO A 1 107 ? 15.416 1.989 -13.933 1.00 90.88 107 PRO A C 1
ATOM 847 O O . PRO A 1 107 ? 15.620 3.104 -14.421 1.00 90.88 107 PRO A O 1
ATOM 850 N N . LEU A 1 108 ? 14.674 1.801 -12.842 1.00 86.38 108 LEU A N 1
ATOM 851 C CA . LEU A 1 108 ? 13.891 2.851 -12.190 1.00 86.38 108 LEU A CA 1
ATOM 852 C C . LEU A 1 108 ? 14.294 3.045 -10.731 1.00 86.38 108 LEU A C 1
ATOM 854 O O . LEU A 1 108 ? 14.404 2.093 -9.969 1.00 86.38 108 LEU A O 1
ATOM 858 N N . TRP A 1 109 ? 14.473 4.298 -10.335 1.00 87.56 109 TRP A N 1
ATOM 859 C CA . TRP A 1 109 ? 14.496 4.712 -8.937 1.00 87.56 109 TRP A CA 1
ATOM 860 C C . TRP A 1 109 ? 13.069 4.818 -8.424 1.00 87.56 109 TRP A C 1
ATOM 862 O O . TRP A 1 109 ? 12.251 5.440 -9.103 1.00 87.56 109 TRP A O 1
ATOM 872 N N . LEU A 1 110 ? 12.796 4.254 -7.249 1.00 84.19 110 LEU A N 1
ATOM 873 C CA . LEU A 1 110 ? 11.461 4.230 -6.657 1.00 84.19 110 LEU A CA 1
ATOM 874 C C . LEU A 1 110 ? 11.378 5.126 -5.426 1.00 84.19 110 LEU A C 1
ATOM 876 O O . LEU A 1 110 ? 12.317 5.198 -4.634 1.00 84.19 110 LEU A O 1
ATOM 880 N N . TRP A 1 111 ? 10.244 5.796 -5.262 1.00 84.50 111 TRP A N 1
ATOM 881 C CA . TRP A 1 111 ? 9.865 6.484 -4.028 1.00 84.50 111 TRP A CA 1
ATOM 882 C C . TRP A 1 111 ? 8.343 6.585 -3.944 1.00 84.50 111 TRP A C 1
ATOM 884 O O . TRP A 1 111 ? 7.658 6.426 -4.953 1.00 84.50 111 TRP A O 1
ATOM 894 N N . SER A 1 112 ? 7.811 6.860 -2.756 1.00 84.06 112 SER A N 1
ATOM 895 C CA . SER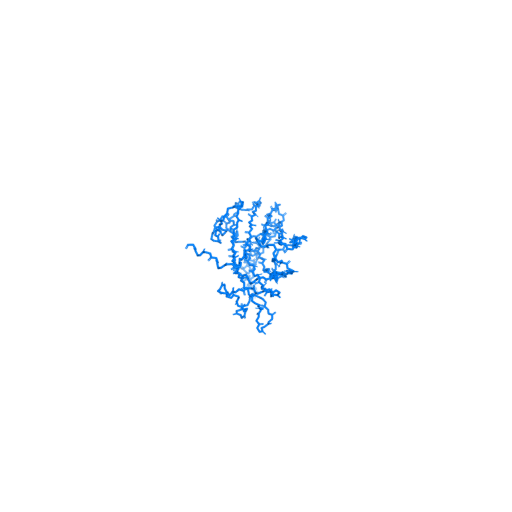 A 1 112 ? 6.376 7.053 -2.548 1.00 84.06 112 SER A CA 1
ATOM 896 C C . SER A 1 112 ? 6.062 8.389 -1.885 1.00 84.06 112 SER A C 1
ATOM 898 O O . SER A 1 112 ? 6.889 8.959 -1.172 1.00 84.06 112 SER A O 1
ATOM 900 N N . GLU A 1 113 ? 4.858 8.893 -2.132 1.00 85.31 113 GLU A N 1
ATOM 901 C CA . GLU A 1 113 ? 4.288 10.034 -1.419 1.00 85.31 113 GLU A CA 1
ATOM 902 C C . GLU A 1 113 ? 2.821 9.778 -1.077 1.00 85.31 113 GLU A C 1
ATOM 904 O O . GLU A 1 113 ? 2.103 9.110 -1.821 1.00 85.31 113 GLU A O 1
ATOM 909 N N . ILE A 1 114 ? 2.371 10.339 0.044 1.00 87.00 114 ILE A N 1
ATOM 910 C CA . ILE A 1 114 ? 0.980 10.248 0.478 1.00 87.00 114 ILE A CA 1
ATOM 911 C C . ILE A 1 114 ? 0.271 11.532 0.070 1.00 87.00 114 ILE A C 1
ATOM 913 O O . ILE A 1 114 ? 0.717 12.632 0.394 1.00 87.00 114 ILE A O 1
ATOM 917 N N . MET A 1 115 ? -0.862 11.401 -0.605 1.00 85.75 115 MET A N 1
ATOM 918 C CA . MET A 1 115 ? -1.677 12.511 -1.073 1.00 85.75 115 MET A CA 1
ATOM 919 C C . MET A 1 115 ? -3.043 12.483 -0.402 1.00 85.75 115 MET A C 1
ATOM 921 O O . MET A 1 115 ? -3.703 11.453 -0.339 1.00 85.75 115 MET A O 1
ATOM 925 N N . HIS A 1 116 ? -3.526 13.637 0.037 1.00 86.50 116 HIS A N 1
ATOM 926 C CA . HIS A 1 116 ? -4.901 13.819 0.480 1.00 86.50 116 HIS A CA 1
ATOM 927 C C . HIS A 1 116 ? -5.534 14.955 -0.315 1.00 86.50 116 HIS A C 1
ATOM 929 O O . HIS A 1 116 ? -5.049 16.086 -0.291 1.00 86.50 116 HIS A O 1
ATOM 935 N N . ASN A 1 117 ? -6.612 14.656 -1.047 1.00 86.62 117 ASN A N 1
ATOM 936 C CA . ASN A 1 117 ? -7.280 15.616 -1.933 1.00 86.62 117 ASN A CA 1
ATOM 937 C C . ASN A 1 117 ? -6.311 16.321 -2.909 1.00 86.62 117 ASN A C 1
ATOM 939 O O . ASN A 1 117 ? -6.418 17.525 -3.148 1.00 86.62 117 ASN A O 1
ATOM 943 N N . GLY A 1 118 ? -5.346 15.571 -3.453 1.00 84.56 118 GLY A N 1
ATOM 944 C CA . GLY A 1 118 ? -4.343 16.086 -4.391 1.00 84.56 118 GLY A CA 1
ATOM 945 C C . GLY A 1 118 ? -3.237 16.935 -3.755 1.00 84.56 118 GLY A C 1
ATOM 946 O O . GLY A 1 118 ? -2.498 17.599 -4.480 1.00 84.56 118 GLY A O 1
ATOM 947 N N . VAL A 1 119 ? -3.112 16.937 -2.425 1.00 89.19 119 VAL A N 1
ATOM 948 C CA . VAL A 1 119 ? -2.055 17.650 -1.695 1.00 89.19 119 VAL A CA 1
ATOM 949 C C . VAL A 1 119 ? -1.169 16.645 -0.956 1.00 89.19 119 VAL A C 1
ATOM 951 O O . VAL A 1 119 ? -1.725 15.801 -0.251 1.00 89.19 119 VAL A O 1
ATOM 954 N N . PRO A 1 120 ? 0.172 16.741 -1.058 1.00 91.69 120 PRO A N 1
ATOM 955 C CA . PRO A 1 120 ? 1.068 15.890 -0.285 1.00 91.69 120 PRO A CA 1
ATOM 956 C C . PRO A 1 120 ? 0.880 16.098 1.218 1.00 91.69 120 PRO A C 1
ATOM 958 O O . PRO A 1 120 ? 0.816 17.238 1.688 1.00 91.69 120 PRO A O 1
ATOM 961 N N . ILE A 1 121 ? 0.815 15.001 1.963 1.00 92.25 121 ILE A N 1
ATOM 962 C CA . ILE A 1 121 ? 0.738 14.976 3.425 1.00 92.25 121 ILE A CA 1
ATOM 963 C C . ILE A 1 121 ? 1.753 13.983 3.992 1.00 92.25 121 ILE A C 1
ATOM 965 O O . ILE A 1 121 ? 2.262 13.121 3.278 1.00 92.25 121 ILE A O 1
ATOM 969 N N . LEU A 1 122 ? 2.057 14.106 5.281 1.00 93.50 122 LEU A N 1
ATOM 970 C CA . LEU A 1 122 ? 2.929 13.168 5.983 1.00 93.50 122 LEU A CA 1
ATOM 971 C C . LEU A 1 122 ? 2.114 12.079 6.692 1.00 93.50 122 LEU A C 1
ATOM 973 O O . LEU A 1 122 ? 0.948 12.271 7.036 1.00 93.50 122 LEU A O 1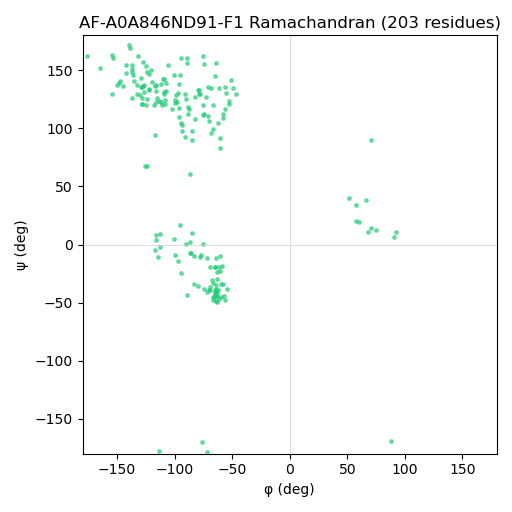
ATOM 977 N N . GLU A 1 123 ? 2.763 10.966 7.021 1.00 90.69 123 GLU A N 1
ATOM 978 C CA . GLU A 1 123 ? 2.194 9.895 7.858 1.00 90.69 123 GLU A CA 1
ATOM 979 C C . GLU A 1 123 ? 1.693 10.443 9.205 1.00 90.69 123 GLU A C 1
ATOM 981 O O . GLU A 1 123 ? 0.612 10.109 9.690 1.00 90.69 123 GLU A O 1
ATOM 986 N N . THR A 1 124 ? 2.433 11.394 9.784 1.00 93.81 124 THR A N 1
ATOM 987 C CA . THR A 1 124 ? 2.022 12.079 11.016 1.00 93.81 124 THR A CA 1
ATOM 988 C C . THR A 1 124 ? 0.733 12.878 10.847 1.00 93.81 124 THR A C 1
ATOM 990 O O . THR A 1 124 ? -0.013 13.041 11.816 1.00 93.81 124 THR A O 1
ATOM 993 N N . ASP A 1 125 ? 0.457 13.384 9.643 1.00 92.88 125 ASP A N 1
ATOM 994 C CA . ASP A 1 125 ? -0.786 14.094 9.348 1.00 92.88 125 ASP A CA 1
ATOM 995 C C . ASP A 1 125 ? -1.955 13.112 9.234 1.00 92.88 125 ASP A C 1
ATOM 997 O O . ASP A 1 125 ? -3.023 13.408 9.770 1.00 92.88 125 ASP A O 1
ATOM 1001 N N . LEU A 1 126 ? -1.754 11.924 8.645 1.00 90.44 126 LEU A N 1
ATOM 1002 C CA . LEU A 1 126 ? -2.760 10.851 8.645 1.00 90.44 126 LEU A CA 1
ATOM 1003 C C . LEU A 1 126 ? -3.186 10.486 10.072 1.00 90.44 126 LEU A C 1
ATOM 1005 O O . LEU A 1 126 ? -4.382 10.480 10.390 1.00 90.44 126 LEU A O 1
ATOM 1009 N N . LEU A 1 127 ? -2.215 10.287 10.965 1.00 91.81 127 LEU A N 1
ATOM 1010 C CA . LEU A 1 127 ? -2.494 9.999 12.370 1.00 91.81 127 LEU A CA 1
ATOM 1011 C C . LEU A 1 127 ? -3.171 11.187 13.064 1.00 91.81 127 LEU A C 1
ATOM 1013 O O . LEU A 1 127 ? -4.103 11.017 13.855 1.00 91.81 127 LEU A O 1
ATOM 1017 N N . THR A 1 128 ? -2.726 12.414 12.786 1.00 90.69 128 THR A N 1
ATOM 1018 C CA . THR A 1 128 ? -3.231 13.606 13.479 1.00 90.69 128 THR A CA 1
ATOM 1019 C C . THR A 1 128 ? -4.655 13.967 13.057 1.00 90.69 128 THR A C 1
ATOM 1021 O O . THR A 1 128 ? -5.455 14.327 13.925 1.00 90.69 128 THR A O 1
ATOM 1024 N N . LEU A 1 129 ? -4.961 13.866 11.761 1.00 88.62 129 LEU A N 1
ATOM 1025 C CA . LEU A 1 129 ? -6.224 14.289 11.153 1.00 88.62 129 LEU A CA 1
ATOM 1026 C C . LEU A 1 129 ? -7.275 13.180 11.153 1.00 88.62 129 LEU A C 1
ATOM 1028 O O . LEU A 1 129 ? -8.434 13.444 11.467 1.00 88.62 129 LEU A O 1
ATOM 1032 N N . PHE A 1 130 ? -6.868 11.955 10.819 1.00 88.81 130 PHE A N 1
ATOM 1033 C CA . PHE A 1 130 ? -7.783 10.836 10.578 1.00 88.81 130 PHE A CA 1
ATOM 1034 C C . PHE A 1 130 ? -7.602 9.691 11.565 1.00 88.81 130 PHE A C 1
ATOM 1036 O O . PHE A 1 130 ? -8.387 8.754 11.530 1.00 88.81 130 PHE A O 1
ATOM 1043 N N . ARG A 1 131 ? -6.603 9.760 12.457 1.00 92.81 131 ARG A N 1
ATOM 1044 C CA . ARG A 1 131 ? -6.249 8.664 13.376 1.00 92.81 131 ARG A CA 1
ATOM 1045 C C . ARG A 1 131 ? -5.913 7.366 12.652 1.00 92.81 131 ARG A C 1
ATOM 1047 O O . ARG A 1 131 ? -6.188 6.286 13.158 1.00 92.81 131 ARG A O 1
ATOM 1054 N N . ILE A 1 132 ? -5.310 7.487 11.478 1.00 91.31 132 ILE A N 1
ATOM 1055 C CA . ILE A 1 132 ? -4.739 6.353 10.763 1.00 91.31 132 ILE A CA 1
ATOM 1056 C C . ILE A 1 132 ? -3.257 6.328 11.113 1.00 91.31 132 ILE A C 1
ATOM 1058 O O . ILE A 1 132 ? -2.521 7.232 10.721 1.00 91.31 132 ILE A O 1
ATOM 1062 N N . ASP A 1 133 ? -2.846 5.335 11.888 1.00 94.12 133 ASP A N 1
ATOM 1063 C CA . ASP A 1 133 ? -1.442 4.964 11.989 1.00 94.12 133 ASP A CA 1
ATOM 1064 C C . ASP A 1 133 ? -1.084 4.213 10.706 1.00 94.12 133 ASP A C 1
ATOM 1066 O O . ASP A 1 133 ? -1.748 3.237 10.350 1.00 94.12 133 ASP A O 1
ATOM 1070 N N . TYR A 1 134 ? -0.121 4.742 9.966 1.00 92.62 134 TYR A N 1
ATOM 1071 C CA . TYR A 1 134 ? 0.247 4.267 8.642 1.00 92.62 134 TYR A CA 1
ATOM 1072 C C . TYR A 1 134 ? 1.749 4.041 8.621 1.00 92.62 134 TYR A C 1
ATOM 1074 O O . TYR A 1 134 ? 2.516 4.950 8.943 1.00 92.62 134 TYR A O 1
ATOM 1082 N N . THR A 1 135 ? 2.147 2.840 8.225 1.00 93.38 135 THR A N 1
ATOM 1083 C CA . THR A 1 135 ? 3.546 2.480 8.010 1.00 93.38 135 THR A CA 1
ATOM 1084 C C . THR A 1 135 ? 3.674 1.714 6.709 1.00 93.38 135 THR A C 1
ATOM 1086 O O . THR A 1 135 ? 2.834 0.859 6.418 1.00 93.38 135 THR A O 1
ATOM 1089 N N . ASP A 1 136 ? 4.741 1.980 5.964 1.00 92.00 136 ASP A N 1
ATOM 1090 C CA . ASP A 1 136 ? 4.976 1.357 4.668 1.00 92.00 136 ASP A CA 1
ATOM 1091 C C . ASP A 1 136 ? 6.448 0.965 4.441 1.00 92.00 136 ASP A C 1
ATOM 1093 O O . ASP A 1 136 ? 7.336 1.287 5.236 1.00 92.00 136 ASP A O 1
ATOM 1097 N N . GLY A 1 137 ? 6.709 0.235 3.354 1.00 91.50 137 GLY A N 1
ATOM 1098 C CA . GLY A 1 137 ? 8.071 -0.077 2.920 1.00 91.50 137 GLY A CA 1
ATOM 1099 C C . GLY A 1 137 ? 8.133 -0.850 1.604 1.00 91.50 137 GLY A C 1
ATOM 1100 O O . GLY A 1 137 ? 7.137 -1.421 1.164 1.00 91.50 137 GLY A O 1
ATOM 1101 N N . LEU A 1 138 ? 9.304 -0.843 0.962 1.00 92.12 138 LEU A N 1
ATOM 1102 C CA . LEU A 1 138 ? 9.595 -1.641 -0.234 1.00 92.12 138 LEU A CA 1
ATOM 1103 C C . LEU A 1 138 ? 10.546 -2.788 0.125 1.00 92.12 138 LEU A C 1
ATOM 1105 O O . LEU A 1 138 ? 11.505 -2.577 0.867 1.00 92.12 138 LEU A O 1
ATOM 1109 N N . TYR A 1 139 ? 10.298 -3.973 -0.428 1.00 96.19 139 TYR A N 1
ATOM 1110 C CA . TYR A 1 139 ? 10.967 -5.225 -0.071 1.00 96.19 139 TYR A CA 1
ATOM 1111 C C . TYR A 1 139 ? 11.209 -6.102 -1.300 1.00 96.19 139 TYR A C 1
ATOM 1113 O O . TYR A 1 139 ? 10.419 -6.087 -2.241 1.00 96.19 139 TYR A O 1
ATOM 1121 N N . ASN A 1 140 ? 12.292 -6.876 -1.306 1.00 96.38 140 ASN A N 1
ATOM 1122 C CA . ASN A 1 140 ? 12.565 -7.847 -2.369 1.00 96.38 140 ASN A CA 1
ATOM 1123 C C . ASN A 1 140 ? 11.823 -9.168 -2.148 1.00 96.38 140 ASN A C 1
ATOM 1125 O O . ASN A 1 140 ? 11.464 -9.822 -3.123 1.00 96.38 140 ASN A O 1
ATOM 1129 N N . ASP A 1 141 ? 11.650 -9.582 -0.890 1.00 96.31 141 ASP A N 1
ATOM 1130 C CA . ASP A 1 141 ? 11.226 -10.936 -0.514 1.00 96.31 141 ASP A CA 1
ATOM 1131 C C . ASP A 1 141 ? 10.767 -10.959 0.966 1.00 96.31 141 ASP A C 1
ATOM 1133 O O . ASP A 1 141 ? 11.291 -10.148 1.743 1.00 96.31 141 ASP A O 1
ATOM 1137 N N . PRO A 1 142 ? 9.841 -11.853 1.384 1.00 96.31 142 PRO A N 1
ATOM 1138 C CA . PRO A 1 142 ? 9.476 -12.037 2.799 1.00 96.31 142 PRO A CA 1
ATOM 1139 C C . PRO A 1 142 ? 10.631 -12.566 3.661 1.00 96.31 142 PRO A C 1
ATOM 1141 O O . PRO A 1 142 ? 10.559 -12.571 4.882 1.00 96.31 142 PRO A O 1
ATOM 1144 N N . GLY A 1 143 ? 11.719 -13.019 3.037 1.00 95.75 143 GLY A N 1
ATOM 1145 C CA . GLY A 1 143 ? 12.877 -13.522 3.753 1.00 95.75 143 GLY A CA 1
ATOM 1146 C C . GLY A 1 143 ? 12.777 -15.019 4.069 1.00 95.75 143 GLY A C 1
ATOM 1147 O O . GLY A 1 143 ? 11.964 -15.747 3.496 1.00 95.75 143 GLY A O 1
ATOM 1148 N N . PRO A 1 144 ? 13.679 -15.543 4.921 1.00 96.88 144 PRO A N 1
ATOM 1149 C CA . PRO A 1 144 ? 13.848 -16.984 5.116 1.00 96.88 144 PRO A CA 1
ATOM 1150 C C . PRO A 1 144 ? 12.650 -17.744 5.696 1.00 96.88 144 PRO A C 1
ATOM 1152 O O . PRO A 1 144 ? 12.617 -18.969 5.549 1.00 96.88 144 PRO A O 1
ATOM 1155 N N . ASP A 1 145 ? 11.743 -17.077 6.412 1.00 96.56 145 ASP A N 1
ATOM 1156 C CA . ASP A 1 145 ? 10.544 -17.705 6.973 1.00 96.56 145 ASP A CA 1
ATOM 1157 C C . ASP A 1 145 ? 9.353 -17.743 6.000 1.00 96.56 145 ASP A C 1
ATOM 1159 O O . ASP A 1 145 ? 8.381 -18.450 6.272 1.00 96.56 145 ASP A O 1
ATOM 1163 N N . GLU A 1 146 ? 9.484 -17.088 4.840 1.00 95.38 146 GLU A N 1
ATOM 1164 C CA . GLU A 1 146 ? 8.455 -16.959 3.806 1.00 95.38 146 GLU A CA 1
ATOM 1165 C C . GLU A 1 146 ? 7.171 -16.249 4.306 1.00 95.38 146 GLU A C 1
ATOM 1167 O O . GLU A 1 146 ? 6.116 -16.373 3.678 1.00 95.38 146 GLU A O 1
ATOM 1172 N N . GLU A 1 147 ? 7.238 -15.497 5.415 1.00 96.81 147 GLU A N 1
ATOM 1173 C CA . GLU A 1 147 ? 6.119 -14.748 5.997 1.00 96.81 147 GLU A CA 1
ATOM 1174 C C . GLU A 1 147 ? 6.361 -13.230 5.945 1.00 96.81 147 GLU A C 1
ATOM 1176 O O . GLU A 1 147 ? 7.343 -12.722 6.468 1.00 96.81 147 GLU A O 1
ATOM 1181 N N . TRP A 1 148 ? 5.412 -12.482 5.374 1.00 96.81 148 TRP A N 1
ATOM 1182 C CA . TRP A 1 148 ? 5.472 -11.017 5.316 1.00 96.81 148 TRP A CA 1
ATOM 1183 C C . TRP A 1 148 ? 5.172 -10.334 6.659 1.00 96.81 148 TRP A C 1
ATOM 1185 O O . TRP A 1 148 ? 4.359 -10.817 7.454 1.00 96.81 148 TRP A O 1
ATOM 1195 N N . PHE A 1 149 ? 5.684 -9.109 6.829 1.00 95.62 149 PHE A N 1
ATOM 1196 C CA . PHE A 1 149 ? 5.533 -8.270 8.029 1.00 95.62 149 PHE A CA 1
ATOM 1197 C C . PHE A 1 14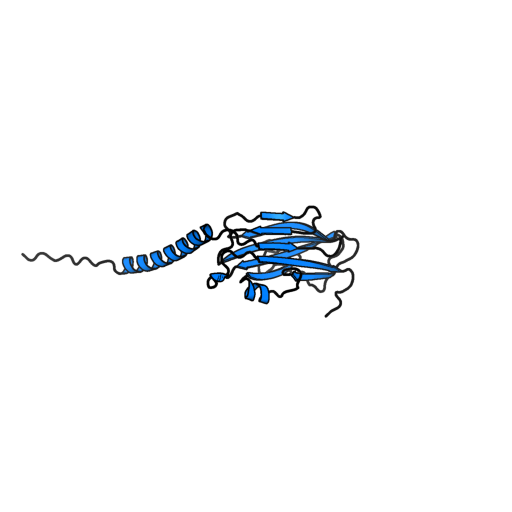9 ? 6.243 -8.853 9.256 1.00 95.62 149 PHE A C 1
ATOM 1199 O O . PHE A 1 149 ? 5.740 -8.769 10.389 1.00 95.62 149 PHE A O 1
ATOM 1206 N N . THR A 1 150 ? 7.417 -9.427 9.023 1.00 95.62 150 THR A N 1
ATOM 1207 C CA . THR A 1 150 ? 8.291 -10.045 10.021 1.00 95.62 150 THR A CA 1
ATOM 1208 C C . THR A 1 150 ? 9.592 -9.249 10.158 1.00 95.62 150 THR A C 1
ATOM 1210 O O . THR A 1 150 ? 9.757 -8.149 9.634 1.00 95.62 150 THR A O 1
ATOM 1213 N N . GLY A 1 151 ? 10.504 -9.729 11.006 1.00 94.25 151 GLY A N 1
ATOM 1214 C CA . GLY A 1 151 ? 11.764 -9.028 11.270 1.00 94.25 151 GLY A CA 1
ATOM 1215 C C . GLY A 1 151 ? 12.854 -9.307 10.235 1.00 94.25 151 GLY A C 1
ATOM 1216 O O . GLY A 1 151 ? 13.912 -8.678 10.302 1.00 94.25 151 GLY A O 1
ATOM 1217 N N . ASP A 1 152 ? 12.629 -10.278 9.356 1.00 95.44 152 ASP A N 1
ATOM 1218 C CA . ASP A 1 152 ? 13.571 -10.808 8.376 1.00 95.44 152 ASP A CA 1
ATOM 1219 C C . ASP A 1 152 ? 13.152 -10.589 6.917 1.00 95.44 152 ASP A C 1
ATOM 1221 O O . ASP A 1 152 ? 13.921 -10.984 6.037 1.00 95.44 152 ASP A O 1
ATOM 1225 N N . ASP A 1 153 ? 12.042 -9.877 6.677 1.00 96.44 153 ASP A N 1
ATOM 1226 C CA . ASP A 1 153 ? 11.689 -9.301 5.373 1.00 96.44 153 ASP A CA 1
ATOM 1227 C C . ASP A 1 153 ? 12.914 -8.586 4.755 1.00 96.44 153 ASP A C 1
ATOM 1229 O O . ASP A 1 153 ? 13.551 -7.751 5.411 1.00 96.44 153 ASP A O 1
ATOM 1233 N N . ASP A 1 154 ? 13.254 -8.882 3.494 1.00 96.00 154 ASP A N 1
ATOM 1234 C CA . ASP A 1 154 ? 14.439 -8.324 2.824 1.00 96.00 154 ASP A CA 1
ATOM 1235 C C . ASP A 1 154 ? 14.141 -6.925 2.261 1.00 96.00 154 ASP A C 1
ATOM 1237 O O . ASP A 1 154 ? 13.412 -6.810 1.269 1.00 96.00 154 ASP A O 1
ATOM 1241 N N . PRO A 1 155 ? 14.669 -5.836 2.852 1.00 95.38 155 PRO A N 1
ATOM 1242 C CA . PRO A 1 155 ? 14.313 -4.490 2.434 1.00 95.38 155 PRO A CA 1
ATOM 1243 C C . PRO A 1 155 ? 14.902 -4.159 1.060 1.00 95.38 155 PRO A C 1
ATOM 1245 O O . PRO A 1 155 ? 16.092 -4.339 0.796 1.00 95.38 155 PRO A O 1
ATOM 1248 N N . PHE A 1 156 ? 14.085 -3.557 0.200 1.00 91.06 156 PHE A N 1
ATOM 1249 C CA . PHE A 1 156 ? 14.568 -2.939 -1.025 1.00 91.06 156 PHE A CA 1
ATOM 1250 C C . PHE A 1 156 ? 15.261 -1.624 -0.668 1.00 91.06 156 PHE A C 1
ATOM 1252 O O . PHE A 1 156 ? 14.637 -0.655 -0.223 1.00 91.06 156 PHE A O 1
ATOM 1259 N N . GLU A 1 157 ? 16.576 -1.562 -0.859 1.00 87.75 157 GLU A N 1
ATOM 1260 C CA . GLU A 1 157 ? 17.306 -0.323 -0.632 1.00 87.75 157 GLU A CA 1
ATOM 1261 C C . GLU A 1 157 ? 16.888 0.733 -1.666 1.00 87.75 157 GLU A C 1
ATOM 1263 O O . GLU A 1 157 ? 17.148 0.585 -2.855 1.00 87.75 157 GLU A O 1
ATOM 1268 N N . LEU A 1 158 ? 16.350 1.872 -1.216 1.00 75.38 158 LEU A N 1
ATOM 1269 C CA . LEU A 1 158 ? 15.989 3.008 -2.089 1.00 75.38 158 LEU A CA 1
ATOM 1270 C C . LEU A 1 158 ? 17.188 3.604 -2.861 1.00 75.38 158 LEU A C 1
ATOM 1272 O O . LEU A 1 158 ? 17.020 4.446 -3.742 1.00 75.38 158 LEU A O 1
ATOM 1276 N N . SER A 1 159 ? 18.412 3.186 -2.511 1.00 76.50 159 SER A N 1
ATOM 1277 C CA . SER A 1 159 ? 19.647 3.491 -3.236 1.00 76.50 159 SER A CA 1
ATOM 1278 C C . 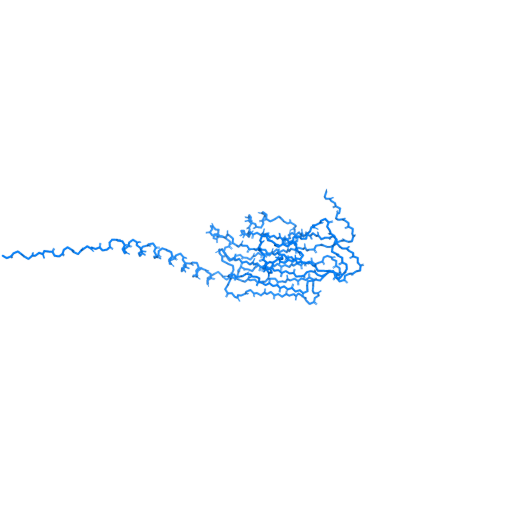SER A 1 159 ? 19.826 2.655 -4.517 1.00 76.50 159 SER A C 1
ATOM 1280 O O . SER A 1 159 ? 20.736 2.924 -5.306 1.00 76.50 159 SER A O 1
ATOM 1282 N N . LEU A 1 160 ? 18.977 1.649 -4.722 1.00 81.06 160 LEU A N 1
ATOM 1283 C CA . LEU A 1 160 ? 19.027 0.716 -5.833 1.00 81.06 160 LEU A CA 1
ATOM 1284 C C . LEU A 1 160 ? 17.926 1.012 -6.848 1.00 81.06 160 LEU A C 1
ATOM 1286 O O . LEU A 1 160 ? 16.884 1.596 -6.550 1.00 81.06 160 LEU A O 1
ATOM 1290 N N . GLN A 1 161 ? 18.194 0.607 -8.085 1.00 89.31 161 GLN A N 1
ATOM 1291 C CA . GLN A 1 161 ? 17.242 0.710 -9.176 1.00 89.31 161 GLN A CA 1
ATOM 1292 C C . GLN A 1 161 ? 16.511 -0.617 -9.339 1.00 89.31 161 GLN A C 1
ATOM 1294 O O . GLN A 1 161 ? 17.146 -1.670 -9.347 1.00 89.31 161 GLN A O 1
ATOM 1299 N N . LEU A 1 162 ? 15.202 -0.554 -9.559 1.00 90.44 162 LEU A N 1
ATOM 1300 C CA . LEU A 1 162 ? 14.421 -1.685 -10.035 1.00 90.44 162 LEU A CA 1
ATOM 1301 C C . LEU A 1 162 ? 14.715 -1.883 -11.527 1.00 90.44 162 LEU A C 1
ATOM 1303 O O . LEU A 1 162 ? 14.381 -1.019 -12.345 1.00 90.44 162 LEU A O 1
ATOM 1307 N N . PHE A 1 163 ? 15.383 -2.975 -11.900 1.00 93.88 163 PHE A N 1
ATOM 1308 C CA . PHE A 1 163 ? 15.767 -3.221 -13.291 1.00 93.88 163 PHE A CA 1
ATOM 1309 C C . PHE A 1 163 ? 14.577 -3.674 -14.156 1.00 93.88 163 PHE A C 1
ATOM 1311 O O . PHE A 1 163 ? 13.544 -4.090 -13.636 1.00 93.88 163 PHE A O 1
ATOM 1318 N N . PRO A 1 164 ? 14.691 -3.576 -15.493 1.00 93.75 164 PRO A N 1
ATOM 1319 C CA . PRO A 1 164 ? 13.676 -4.090 -16.409 1.00 93.75 164 PRO A CA 1
ATOM 1320 C C . PRO A 1 164 ? 13.360 -5.574 -16.191 1.00 93.75 164 PRO A C 1
ATOM 1322 O O . PRO A 1 164 ? 14.264 -6.409 -16.255 1.00 93.75 164 PRO A O 1
ATOM 1325 N N . ASN A 1 165 ? 12.073 -5.897 -16.085 1.00 94.44 165 ASN A N 1
ATOM 1326 C CA . ASN A 1 165 ? 11.499 -7.209 -15.761 1.00 94.44 165 ASN A CA 1
ATOM 1327 C C . ASN A 1 165 ? 11.754 -7.714 -14.331 1.00 94.44 165 ASN A C 1
ATOM 1329 O O . ASN A 1 165 ? 11.477 -8.881 -14.054 1.00 94.44 165 ASN A O 1
ATOM 1333 N N . ASP A 1 166 ? 12.268 -6.867 -13.438 1.00 95.38 166 ASP A N 1
ATOM 1334 C CA . ASP A 1 166 ? 12.335 -7.190 -12.015 1.00 95.38 166 ASP A CA 1
ATOM 1335 C C . ASP A 1 166 ? 11.056 -6.747 -11.295 1.00 95.38 166 ASP A C 1
ATOM 1337 O O . ASP A 1 166 ? 10.302 -5.881 -11.762 1.00 95.38 166 ASP A O 1
ATOM 1341 N N . HIS A 1 167 ? 10.850 -7.351 -10.126 1.00 94.06 167 HIS A N 1
ATOM 1342 C CA . HIS A 1 167 ? 9.729 -7.096 -9.237 1.00 94.06 167 HIS A CA 1
ATOM 1343 C C . HIS A 1 167 ? 10.233 -6.6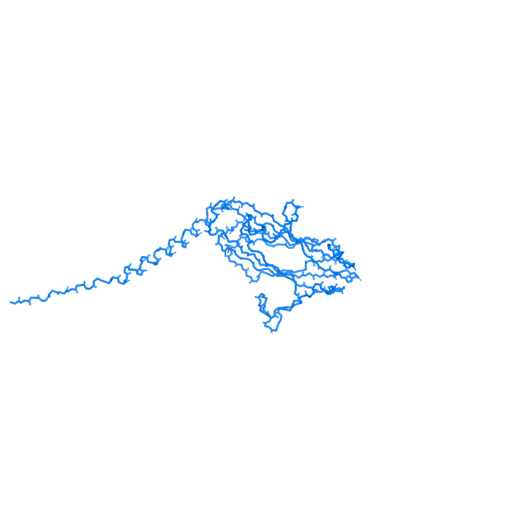07 -7.878 1.00 94.06 167 HIS A C 1
ATOM 1345 O O . HIS A 1 167 ? 11.322 -6.973 -7.437 1.00 94.06 167 HIS A O 1
ATOM 1351 N N . VAL A 1 168 ? 9.423 -5.793 -7.216 1.00 95.31 168 VAL A N 1
ATOM 1352 C CA . VAL A 1 168 ? 9.585 -5.401 -5.815 1.00 95.31 168 VAL A CA 1
ATOM 1353 C C . VAL A 1 168 ? 8.218 -5.446 -5.147 1.00 95.31 168 VAL A C 1
ATOM 1355 O O . VAL A 1 168 ? 7.196 -5.275 -5.809 1.00 95.31 168 VAL A O 1
ATOM 1358 N N . TYR A 1 169 ? 8.185 -5.644 -3.840 1.00 94.94 169 TYR A N 1
ATOM 1359 C CA . TYR A 1 169 ? 6.959 -5.706 -3.065 1.00 94.94 169 TYR A CA 1
ATOM 1360 C C . TYR A 1 169 ? 6.794 -4.445 -2.226 1.00 94.94 169 TYR A C 1
ATOM 1362 O O . TYR A 1 169 ? 7.725 -4.011 -1.550 1.00 94.94 169 TYR A O 1
ATOM 1370 N N . LYS A 1 170 ? 5.607 -3.844 -2.266 1.00 92.62 170 LYS A N 1
ATOM 1371 C CA . LYS A 1 170 ? 5.209 -2.743 -1.388 1.00 92.62 170 LYS A CA 1
ATOM 1372 C C . LYS A 1 170 ? 4.347 -3.300 -0.267 1.00 92.62 170 LYS A C 1
ATOM 1374 O O . LYS A 1 170 ? 3.305 -3.896 -0.532 1.00 92.62 170 LYS A O 1
ATOM 1379 N N . LEU A 1 171 ? 4.790 -3.091 0.965 1.00 95.06 171 LEU A N 1
ATOM 1380 C CA . LEU A 1 171 ? 4.041 -3.417 2.170 1.00 95.06 171 LEU A CA 1
ATOM 1381 C C . LEU A 1 171 ? 3.342 -2.154 2.664 1.00 95.06 171 LEU A C 1
ATOM 1383 O O . LEU A 1 171 ? 3.976 -1.110 2.804 1.00 95.06 171 LEU A O 1
ATOM 1387 N N . GLU A 1 172 ? 2.050 -2.282 2.941 1.00 92.94 172 GLU A N 1
ATOM 1388 C CA . GLU A 1 172 ? 1.192 -1.234 3.486 1.00 92.94 172 GLU A CA 1
ATOM 1389 C C . GLU A 1 172 ? 0.540 -1.743 4.770 1.00 92.94 172 GLU A C 1
ATOM 1391 O O . GLU A 1 172 ? -0.119 -2.789 4.772 1.00 92.94 172 GLU A O 1
ATOM 1396 N N . HIS A 1 173 ? 0.697 -1.008 5.868 1.00 95.12 173 HIS A N 1
ATOM 1397 C CA . HIS A 1 173 ? 0.063 -1.326 7.144 1.00 95.12 173 HIS A CA 1
ATOM 1398 C C . HIS A 1 173 ? -0.682 -0.112 7.679 1.00 95.12 173 HIS A C 1
ATOM 1400 O O . HIS A 1 173 ? -0.110 0.952 7.902 1.00 95.12 173 HIS A O 1
ATOM 1406 N N . LEU A 1 174 ? -1.985 -0.293 7.871 1.00 93.56 174 LEU A N 1
ATOM 1407 C CA . LEU A 1 174 ? -2.906 0.736 8.318 1.00 93.56 174 LEU A CA 1
ATOM 1408 C C . LEU A 1 174 ? -3.588 0.285 9.604 1.00 93.56 174 LEU A C 1
ATOM 1410 O O . LEU A 1 174 ? -4.125 -0.821 9.653 1.00 93.56 174 LEU A O 1
ATOM 1414 N N . ILE A 1 175 ? -3.649 1.161 10.606 1.00 93.31 175 ILE A N 1
ATOM 1415 C CA . ILE A 1 175 ? -4.428 0.966 11.832 1.00 93.31 175 ILE A CA 1
ATOM 1416 C C . ILE A 1 175 ? -5.282 2.205 12.091 1.00 93.31 175 ILE A C 1
ATOM 1418 O O . ILE A 1 175 ? -4.779 3.322 12.150 1.00 93.31 175 ILE A O 1
ATOM 1422 N N . PHE A 1 176 ? -6.581 2.025 12.315 1.00 91.50 176 PHE A N 1
ATOM 1423 C CA . PHE A 1 176 ? -7.482 3.112 12.693 1.00 91.50 176 PHE A CA 1
ATOM 1424 C C . PHE A 1 176 ? -7.564 3.264 14.224 1.00 91.50 176 PHE A C 1
ATOM 1426 O O . PHE A 1 176 ? -8.386 2.631 14.893 1.00 91.50 176 PHE A O 1
ATOM 1433 N N . ASP A 1 177 ? -6.730 4.129 14.806 1.00 90.81 177 ASP A N 1
ATOM 1434 C CA . ASP A 1 177 ? -6.644 4.406 16.251 1.00 90.81 177 ASP A CA 1
ATOM 1435 C C . ASP A 1 177 ? -7.637 5.491 16.726 1.00 90.81 177 ASP A C 1
ATOM 1437 O O . ASP A 1 177 ? -7.291 6.559 17.244 1.00 90.81 177 ASP A O 1
ATOM 1441 N N . ALA A 1 178 ? -8.932 5.228 16.549 1.00 87.44 178 ALA A N 1
ATOM 1442 C CA . ALA A 1 178 ? -9.995 6.173 16.905 1.00 87.44 178 ALA A CA 1
ATOM 1443 C C . ALA A 1 178 ? -10.619 5.946 18.301 1.00 87.44 178 ALA A C 1
ATOM 1445 O O . ALA A 1 178 ? -11.694 6.476 18.594 1.00 87.44 178 ALA A O 1
ATOM 1446 N N . GLN A 1 179 ? -9.971 5.190 19.201 1.00 84.12 179 GLN A N 1
ATOM 1447 C CA . GLN A 1 179 ? -10.561 4.736 20.479 1.00 84.12 179 GLN A CA 1
ATOM 1448 C C . GLN A 1 179 ? -10.965 5.889 21.428 1.00 84.12 179 GLN A C 1
ATOM 1450 O O . GLN A 1 179 ? -11.794 5.700 22.321 1.00 84.12 179 GLN A O 1
ATOM 1455 N N . GLY A 1 180 ? -10.415 7.092 21.226 1.00 86.38 180 GLY A N 1
ATOM 1456 C CA . GLY A 1 180 ? -10.739 8.312 21.975 1.00 86.38 180 GLY A CA 1
ATOM 1457 C C . GLY A 1 180 ? -11.375 9.439 21.156 1.00 86.38 180 GLY A C 1
ATOM 1458 O O . GLY A 1 180 ? -11.517 10.535 21.693 1.00 86.38 180 GLY A O 1
ATOM 1459 N N . PHE A 1 181 ? -11.736 9.194 19.891 1.00 85.75 181 PHE A N 1
ATOM 1460 C CA . PHE A 1 181 ? -12.092 10.237 18.917 1.00 85.75 181 PHE A CA 1
ATOM 1461 C C . PHE A 1 181 ? -13.476 9.981 18.297 1.00 85.75 181 PHE A C 1
ATOM 1463 O O . PHE A 1 181 ? -13.580 9.649 17.114 1.00 85.75 181 PHE A O 1
ATOM 1470 N N . PRO A 1 182 ? -14.566 10.089 19.085 1.00 81.88 182 PRO A N 1
ATOM 1471 C CA . PRO A 1 182 ? -15.922 9.830 18.599 1.00 81.88 182 PRO A CA 1
ATOM 1472 C C . PRO A 1 182 ? -16.348 10.757 17.450 1.00 81.88 182 PRO A C 1
ATOM 1474 O O . PRO A 1 182 ? -17.228 10.399 16.678 1.00 81.88 182 PRO A O 1
ATOM 1477 N N . GLU A 1 183 ? -15.730 11.930 17.309 1.00 81.88 183 GLU A N 1
ATOM 1478 C CA . GLU A 1 183 ? -15.967 12.876 16.216 1.00 81.88 183 GLU A CA 1
ATOM 1479 C C . GLU A 1 183 ? -15.558 12.355 14.830 1.00 81.88 183 GLU A C 1
ATOM 1481 O O . GLU A 1 183 ? -16.030 12.887 13.826 1.00 81.88 183 GLU A O 1
ATOM 1486 N N . LEU A 1 184 ? -14.705 11.328 14.764 1.00 80.12 184 LEU A N 1
ATOM 1487 C CA . LEU A 1 184 ? -14.295 10.687 13.510 1.00 80.12 184 LEU A CA 1
ATOM 1488 C C . LEU A 1 184 ? -15.270 9.589 13.061 1.00 80.12 184 LEU A C 1
ATOM 1490 O O . LEU A 1 184 ? -15.154 9.077 11.951 1.00 80.12 184 LEU A O 1
ATOM 1494 N N . GLN A 1 185 ? -16.253 9.235 13.894 1.00 71.56 185 GLN A N 1
ATOM 1495 C CA . GLN A 1 185 ? -17.271 8.249 13.534 1.00 71.56 185 GLN A CA 1
ATOM 1496 C C . GLN A 1 185 ? -18.197 8.799 12.441 1.00 71.56 185 GLN A C 1
ATOM 1498 O O . GLN A 1 185 ? -18.674 9.932 12.531 1.00 71.56 185 GLN A O 1
ATOM 1503 N N . GLY A 1 186 ? -18.477 7.985 11.419 1.00 69.44 186 GLY A N 1
ATOM 1504 C CA . GLY A 1 186 ? -19.335 8.361 10.290 1.00 69.44 186 GLY A CA 1
ATOM 1505 C C . GLY A 1 186 ? -18.734 9.401 9.338 1.00 69.44 186 GLY A C 1
ATOM 1506 O O . GLY A 1 186 ? -19.470 9.988 8.545 1.00 69.44 186 GLY A O 1
ATOM 1507 N N . GLN A 1 187 ? -17.428 9.665 9.425 1.00 76.88 187 GLN A N 1
ATOM 1508 C CA . GLN A 1 187 ? -16.710 10.434 8.409 1.00 76.88 187 GLN A CA 1
ATOM 1509 C C . GLN A 1 187 ? -16.180 9.507 7.321 1.00 76.88 187 GLN A C 1
ATOM 1511 O O . GLN A 1 187 ? -15.954 8.336 7.573 1.00 76.88 187 GLN A O 1
ATOM 1516 N N . SER A 1 188 ? -15.942 10.030 6.126 1.00 76.81 188 SER A N 1
ATOM 1517 C CA . SER A 1 188 ? -15.195 9.321 5.085 1.00 76.81 188 SER A CA 1
ATOM 1518 C C . SER A 1 188 ? -13.842 9.997 4.931 1.00 76.81 188 SER A C 1
ATOM 1520 O O . SER A 1 188 ? -13.759 11.225 5.016 1.00 76.81 188 SER A O 1
ATOM 1522 N N . PHE A 1 189 ? -12.792 9.221 4.698 1.00 80.00 189 PHE A N 1
ATOM 1523 C CA . PHE A 1 189 ? -11.474 9.774 4.432 1.00 80.00 189 PHE A CA 1
ATOM 1524 C C . PHE A 1 189 ? -10.855 9.088 3.224 1.00 80.00 189 PHE A C 1
ATOM 1526 O O . PHE A 1 189 ? -10.903 7.880 3.057 1.00 80.00 189 PHE A O 1
ATOM 1533 N N . THR A 1 190 ? -10.242 9.881 2.365 1.00 83.75 190 THR A N 1
ATOM 1534 C CA . THR A 1 190 ? -9.595 9.385 1.157 1.00 83.75 190 THR A CA 1
ATOM 1535 C C . THR A 1 190 ? -8.178 9.897 1.159 1.00 83.75 190 THR A C 1
ATOM 1537 O O . THR A 1 190 ? -7.951 11.091 1.368 1.00 83.75 190 THR A O 1
ATOM 1540 N N . PHE A 1 191 ? -7.230 9.008 0.928 1.00 82.06 191 PHE A N 1
ATOM 1541 C CA . PHE A 1 191 ? -5.850 9.376 0.678 1.00 82.06 191 PHE A CA 1
ATOM 1542 C C . PHE A 1 191 ? -5.317 8.493 -0.446 1.00 82.06 191 PHE A C 1
ATOM 1544 O O . PHE A 1 191 ? -5.982 7.582 -0.906 1.00 82.06 191 PHE A O 1
ATOM 1551 N N . GLN A 1 192 ? -4.160 8.805 -0.983 1.00 84.12 192 GLN A N 1
ATOM 1552 C CA . GLN A 1 192 ? -3.561 8.059 -2.080 1.00 84.12 192 GLN A CA 1
ATOM 1553 C C . GLN A 1 192 ? -2.094 7.880 -1.748 1.00 84.12 192 GLN A C 1
ATOM 1555 O O . GLN A 1 192 ? -1.505 8.761 -1.125 1.00 84.12 192 GLN A O 1
ATOM 1560 N N . VAL A 1 193 ? -1.515 6.757 -2.143 1.00 83.50 193 VAL A N 1
ATOM 1561 C CA . VAL A 1 193 ? -0.089 6.488 -1.951 1.00 83.50 193 VAL A CA 1
ATOM 1562 C C . VAL A 1 193 ? 0.517 6.365 -3.335 1.00 83.50 193 VAL A C 1
ATOM 1564 O O . VAL A 1 193 ? 0.449 5.322 -3.967 1.00 83.50 193 VAL A O 1
ATOM 1567 N N . ILE A 1 194 ? 1.063 7.449 -3.865 1.00 81.94 194 ILE A N 1
ATOM 1568 C CA . ILE A 1 194 ? 1.588 7.454 -5.231 1.00 81.94 194 ILE A CA 1
ATOM 1569 C C . ILE A 1 194 ? 2.989 6.856 -5.212 1.00 81.94 194 ILE A C 1
ATOM 1571 O O . ILE A 1 194 ? 3.841 7.325 -4.457 1.00 81.94 194 ILE A O 1
ATOM 1575 N N . ILE A 1 195 ? 3.235 5.848 -6.053 1.00 83.12 195 ILE A N 1
ATOM 1576 C CA . ILE A 1 195 ? 4.561 5.258 -6.235 1.00 83.12 195 ILE A CA 1
ATOM 1577 C C . ILE A 1 195 ? 5.145 5.799 -7.525 1.00 83.12 195 ILE A C 1
ATOM 1579 O O . ILE A 1 195 ? 4.659 5.570 -8.632 1.00 83.12 195 ILE A O 1
ATOM 1583 N N . HIS A 1 196 ? 6.239 6.520 -7.374 1.00 80.50 196 HIS A N 1
ATOM 1584 C CA . HIS A 1 196 ? 6.945 7.126 -8.478 1.00 80.50 196 HIS A CA 1
ATOM 1585 C C . HIS A 1 196 ? 8.090 6.243 -8.940 1.00 80.50 196 HIS A C 1
ATOM 1587 O O . HIS A 1 196 ? 8.766 5.593 -8.143 1.00 80.50 196 HIS A O 1
ATOM 1593 N N . GLY A 1 197 ? 8.333 6.284 -10.246 1.00 83.56 197 GLY A N 1
ATOM 1594 C CA . GLY A 1 197 ? 9.513 5.721 -10.882 1.00 83.56 197 GLY A CA 1
ATOM 1595 C C . GLY A 1 197 ? 10.250 6.797 -11.654 1.00 83.56 197 GLY A C 1
ATOM 1596 O O . GLY A 1 197 ? 9.643 7.696 -12.233 1.00 83.56 197 GLY A O 1
ATOM 1597 N N . SER A 1 198 ? 11.570 6.710 -11.724 1.00 83.12 198 SER A N 1
ATOM 1598 C CA . SER A 1 198 ? 12.327 7.546 -12.654 1.00 83.12 198 SER A CA 1
ATOM 1599 C C . SER A 1 198 ? 13.600 6.860 -13.107 1.00 83.12 198 SER A C 1
ATOM 1601 O O . SER A 1 198 ? 14.345 6.311 -12.304 1.00 83.12 198 SER A O 1
ATOM 1603 N N . ALA A 1 199 ? 13.897 6.952 -14.404 1.00 82.38 199 ALA A N 1
ATOM 1604 C CA . ALA A 1 199 ? 15.166 6.484 -14.961 1.00 82.38 199 ALA A CA 1
ATOM 1605 C C . ALA A 1 199 ? 16.363 7.348 -14.517 1.00 82.38 199 ALA A C 1
ATOM 1607 O O . ALA A 1 199 ? 17.518 6.927 -14.581 1.00 82.38 199 ALA A O 1
ATOM 1608 N N . THR A 1 200 ? 16.097 8.570 -14.055 1.00 77.44 200 THR A N 1
ATOM 1609 C CA . THR A 1 200 ? 17.087 9.458 -13.442 1.00 77.44 200 THR A CA 1
ATOM 1610 C C . THR A 1 200 ? 16.968 9.417 -11.926 1.00 77.44 200 THR A C 1
ATOM 1612 O O . THR A 1 200 ? 15.861 9.299 -11.405 1.00 77.44 200 THR A O 1
ATOM 1615 N N . THR A 1 201 ? 18.087 9.544 -11.212 1.00 69.25 201 THR A N 1
ATOM 1616 C CA . THR A 1 201 ? 18.065 9.698 -9.749 1.00 69.25 201 THR A CA 1
ATOM 1617 C C . THR A 1 201 ? 17.076 10.798 -9.366 1.00 69.25 201 THR A C 1
ATOM 1619 O O . THR A 1 201 ? 17.131 11.858 -10.007 1.00 69.25 201 THR A O 1
ATOM 1622 N N . PRO A 1 202 ? 16.213 10.592 -8.355 1.00 64.38 202 PRO A N 1
ATOM 1623 C CA . PRO A 1 202 ? 15.356 11.652 -7.851 1.00 64.38 202 PRO A CA 1
ATOM 1624 C C . PRO A 1 202 ? 16.262 12.835 -7.529 1.00 64.38 202 PRO A C 1
ATOM 1626 O O . PRO A 1 202 ? 17.265 12.678 -6.826 1.00 64.38 202 PRO A O 1
ATOM 1629 N N . GLY A 1 203 ? 15.992 13.995 -8.128 1.00 56.19 203 GLY A N 1
ATOM 1630 C CA . GLY A 1 203 ? 16.686 15.212 -7.735 1.00 56.19 203 GLY A CA 1
ATOM 1631 C C . GLY A 1 203 ? 16.408 15.389 -6.253 1.00 56.19 203 GLY A C 1
ATOM 1632 O O . GLY A 1 203 ? 15.255 15.604 -5.891 1.00 56.19 203 GLY A O 1
ATOM 1633 N N . GLY A 1 204 ? 17.426 15.188 -5.413 1.00 47.28 204 GLY A N 1
ATOM 1634 C CA . GLY A 1 204 ? 17.269 15.357 -3.975 1.00 47.28 204 GLY A CA 1
ATOM 1635 C C . GLY A 1 204 ? 16.643 16.728 -3.695 1.00 47.28 204 GLY A C 1
ATOM 1636 O O . GLY A 1 204 ? 16.963 17.673 -4.428 1.00 47.28 204 GLY A O 1
ATOM 1637 N N . PRO A 1 205 ? 15.733 16.829 -2.713 1.00 40.88 205 PRO A N 1
ATOM 1638 C CA . PRO A 1 205 ? 15.172 18.114 -2.313 1.00 40.88 205 PRO A CA 1
ATOM 1639 C C . PRO A 1 205 ? 16.263 19.146 -1.985 1.00 40.88 205 PRO A C 1
ATOM 1641 O O . PRO A 1 205 ? 17.338 18.750 -1.470 1.00 40.88 205 PRO A O 1
#

pLDDT: mean 78.24, std 18.07, range [32.66, 96.88]

Secondary structure (DSSP, 8-state):
-PPP-------HHHHHHHHHHHHHHHHHHHHHHHHTTS----EEEE--BSSTTEEEEEEEEEEE-S-S--EEEE-TTSS-EEEEES---TTEEEEEEEEEEE-SSS-BEEEEEEEETTEEE-HHHHHHHH-EEEEEEEEEE--TT--SSSS--EE--TTS-B-TT-EEEEEEEEEE--TT-GGGTT--EEEEEEEEEESSPP---

Solvent-accessible surface area (backbone atoms only — not comparable to full-atom values): 11393 Å² total; per-residue (Å²): 138,86,79,84,80,80,78,78,79,73,65,61,65,60,54,53,53,48,53,54,51,49,51,53,50,49,50,51,49,46,56,55,56,48,54,77,68,42,76,41,24,37,42,41,38,41,32,42,44,80,34,97,38,40,34,48,81,49,74,45,77,81,41,72,71,60,89,75,63,68,44,73,46,67,42,96,81,21,37,29,43,43,38,38,33,39,61,71,42,64,69,29,38,41,33,37,39,32,36,39,32,28,73,38,89,57,44,24,34,57,52,73,49,39,28,44,92,88,38,84,53,53,58,68,47,39,35,71,77,71,23,30,47,59,53,73,51,48,23,67,44,35,37,95,83,71,44,75,96,54,97,57,43,36,69,47,57,72,93,46,60,50,39,52,76,37,68,39,33,40,42,43,36,41,32,32,63,40,83,87,41,74,86,62,62,58,42,66,53,60,41,27,46,35,41,39,54,30,78,54,78,77,78,76,132